Protein AF-0000000084918228 (afdb_homodimer)

Structure (mmCIF, N/CA/C/O backbone):
data_AF-0000000084918228-model_v1
#
loop_
_entity.id
_entity.type
_entity.pdbx_description
1 polymer 'Stress responsive alpha-beta barrel domain-containi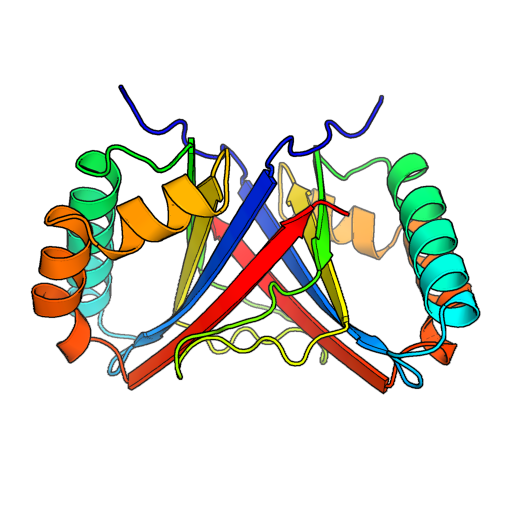ng protein'
#
loop_
_atom_site.group_PDB
_atom_site.id
_atom_site.type_symbol
_atom_site.label_atom_id
_atom_site.label_alt_id
_atom_site.label_comp_id
_atom_site.label_asym_id
_atom_site.label_entity_id
_atom_site.label_seq_id
_atom_site.pdbx_PDB_ins_code
_atom_site.Cartn_x
_atom_site.Cartn_y
_atom_site.Cartn_z
_atom_site.occupancy
_atom_site.B_iso_or_equiv
_atom_site.auth_seq_id
_atom_site.auth_comp_id
_atom_site.auth_asym_id
_atom_site.auth_atom_id
_atom_site.pdbx_PDB_model_num
ATOM 1 N N . MET A 1 1 ? -4.504 5.758 22.766 1 35.31 1 MET A N 1
ATOM 2 C CA . MET A 1 1 ? -3.938 4.445 22.469 1 35.31 1 MET A CA 1
ATOM 3 C C . MET A 1 1 ? -3.041 4.504 21.234 1 35.31 1 MET A C 1
ATOM 5 O O . MET A 1 1 ? -3.451 5.004 20.188 1 35.31 1 MET A O 1
ATOM 9 N N . SER A 1 2 ? -1.748 4.406 21.391 1 42.75 2 SER A N 1
ATOM 10 C CA . SER A 1 2 ? -0.686 4.754 20.453 1 42.75 2 SER A CA 1
ATOM 11 C C . SER A 1 2 ? -0.802 3.945 19.156 1 42.75 2 SER A C 1
ATOM 13 O O . SER A 1 2 ? -0.984 2.727 19.203 1 42.75 2 SER A O 1
ATOM 15 N N . VAL A 1 3 ? -1.359 4.52 18.141 1 50.78 3 VAL A N 1
ATOM 16 C CA . VAL A 1 3 ? -1.385 3.807 16.875 1 50.78 3 VAL A CA 1
ATOM 17 C C . VAL A 1 3 ? -0.091 3.014 16.703 1 50.78 3 VAL A C 1
ATOM 19 O O . VAL A 1 3 ? 0.994 3.508 17.016 1 50.78 3 VAL A O 1
ATOM 22 N N . ASN A 1 4 ? -0.219 1.628 16.797 1 57.62 4 ASN A N 1
ATOM 23 C CA . ASN A 1 4 ? 0.977 0.812 16.609 1 57.62 4 ASN A CA 1
ATOM 24 C C . ASN A 1 4 ? 1.64 1.08 15.266 1 57.62 4 ASN A C 1
ATOM 26 O O . ASN A 1 4 ? 0.962 1.139 14.234 1 57.62 4 ASN A O 1
ATOM 30 N N . ASN A 1 5 ? 2.777 1.614 15.336 1 62.12 5 ASN A N 1
ATOM 31 C CA . ASN A 1 5 ? 3.58 1.791 14.133 1 62.12 5 ASN A CA 1
ATOM 32 C C . ASN A 1 5 ? 3.871 0.456 13.453 1 62.12 5 ASN A C 1
ATOM 34 O O . ASN A 1 5 ? 4.215 -0.522 14.117 1 62.12 5 ASN A O 1
ATOM 38 N N . PHE A 1 6 ? 3.285 0.337 12.188 1 69 6 PHE A N 1
ATOM 39 C CA . PHE A 1 6 ? 3.746 -0.801 11.398 1 69 6 PHE A CA 1
ATOM 40 C C . PHE A 1 6 ? 5.262 -0.775 11.25 1 69 6 PHE A C 1
ATOM 42 O O . PHE A 1 6 ? 5.797 -0.012 10.438 1 69 6 PHE A O 1
ATOM 49 N N . GLU A 1 7 ? 5.898 -1.484 12.172 1 70.44 7 GLU A N 1
ATOM 50 C CA . GLU A 1 7 ? 7.355 -1.427 12.242 1 70.44 7 GLU A CA 1
ATOM 51 C C . GLU A 1 7 ? 7.996 -2.246 11.117 1 70.44 7 GLU A C 1
ATOM 53 O O . GLU A 1 7 ? 8.195 -3.455 11.266 1 70.44 7 GLU A O 1
ATOM 58 N N . SER A 1 8 ? 8.117 -1.604 10.016 1 83.38 8 SER A N 1
ATOM 59 C CA . SER A 1 8 ? 8.828 -2.229 8.906 1 83.38 8 SER A CA 1
ATOM 60 C C . SER A 1 8 ? 9.773 -1.243 8.227 1 83.38 8 SER A C 1
ATOM 62 O O . SER A 1 8 ? 9.477 -0.05 8.133 1 83.38 8 SER A O 1
ATOM 64 N N . ALA A 1 9 ? 10.898 -1.811 7.812 1 87.38 9 ALA A N 1
ATOM 65 C CA . ALA A 1 9 ? 11.891 -0.965 7.148 1 87.38 9 ALA A CA 1
ATOM 66 C C . ALA A 1 9 ? 11.523 -0.743 5.684 1 87.38 9 ALA A C 1
ATOM 68 O O . ALA A 1 9 ? 11.938 0.25 5.078 1 87.38 9 ALA A O 1
ATOM 69 N N . PHE A 1 10 ? 10.844 -1.667 5.133 1 93.38 10 PHE A N 1
ATOM 70 C CA . PHE A 1 10 ? 10.531 -1.643 3.707 1 93.38 10 PHE A CA 1
ATOM 71 C C . PHE A 1 10 ? 9.148 -2.219 3.441 1 93.38 10 PHE A C 1
ATOM 73 O O . PHE A 1 10 ? 8.812 -3.297 3.938 1 93.38 10 PHE A O 1
ATOM 80 N N . VAL A 1 11 ? 8.312 -1.468 2.715 1 94.62 11 VAL A N 1
ATOM 81 C CA . VAL A 1 11 ? 6.98 -1.921 2.344 1 94.62 11 VAL A CA 1
ATOM 82 C C . VAL A 1 11 ? 6.867 -2.008 0.823 1 94.62 11 VAL A C 1
ATOM 84 O O . VAL A 1 11 ? 7.258 -1.079 0.111 1 94.62 11 VAL A O 1
ATOM 87 N N . HIS A 1 12 ? 6.453 -3.184 0.384 1 95.69 12 HIS A N 1
ATOM 88 C CA . HIS A 1 12 ? 6.277 -3.531 -1.021 1 95.69 12 HIS A CA 1
ATOM 89 C C . HIS A 1 12 ? 4.805 -3.734 -1.359 1 95.69 12 HIS A C 1
ATOM 91 O O . HIS A 1 12 ? 4.203 -4.727 -0.949 1 95.69 12 HIS A O 1
ATOM 97 N N . ASN A 1 13 ? 4.184 -2.719 -2.078 1 96.88 13 ASN A N 1
ATOM 98 C CA . ASN A 1 13 ? 2.789 -2.791 -2.502 1 96.88 13 ASN A CA 1
ATOM 99 C C . ASN A 1 13 ? 2.672 -3.07 -3.998 1 96.88 13 ASN A C 1
ATOM 101 O O . ASN A 1 13 ? 3.256 -2.357 -4.816 1 96.88 13 ASN A O 1
ATOM 105 N N . VAL A 1 14 ? 1.894 -4.086 -4.344 1 97.38 14 VAL A N 1
ATOM 106 C CA . VAL A 1 14 ? 1.703 -4.473 -5.738 1 97.38 14 VAL A CA 1
ATOM 107 C C . VAL A 1 14 ? 0.215 -4.465 -6.078 1 97.38 14 VAL A C 1
ATOM 109 O O . VAL A 1 14 ? -0.61 -4.945 -5.301 1 97.38 14 VAL A O 1
ATOM 112 N N . TYR A 1 15 ? -0.172 -3.912 -7.176 1 97.38 15 TYR A N 1
ATOM 113 C CA . TYR A 1 15 ? -1.531 -3.922 -7.703 1 97.38 15 TYR A CA 1
ATOM 114 C C . TYR A 1 15 ? -1.59 -4.641 -9.047 1 97.38 15 TYR A C 1
ATOM 116 O O . TYR A 1 15 ? -0.793 -4.359 -9.945 1 97.38 15 TYR A O 1
ATOM 124 N N . PHE A 1 16 ? -2.533 -5.578 -9.148 1 97.81 16 PHE A N 1
ATOM 125 C CA . PHE A 1 16 ? -2.68 -6.402 -10.336 1 97.81 16 PHE A CA 1
ATOM 126 C C . PHE A 1 16 ? -3.992 -6.098 -11.047 1 97.81 16 PHE A C 1
ATOM 128 O O . PHE A 1 16 ? -5.051 -6.051 -10.414 1 97.81 16 PHE A O 1
ATOM 135 N N . TRP A 1 17 ? -3.914 -5.801 -12.289 1 97.88 17 TRP A N 1
ATOM 136 C CA . TRP A 1 17 ? -5.074 -5.816 -13.172 1 97.88 17 TRP A CA 1
ATOM 137 C C . TRP A 1 17 ? -5.113 -7.098 -13.992 1 97.88 17 TRP A C 1
ATOM 139 O O . TRP A 1 17 ? -4.266 -7.312 -14.867 1 97.88 17 TRP A O 1
ATOM 149 N N . LEU A 1 18 ? -6.062 -7.98 -13.68 1 97.88 18 LEU A N 1
ATOM 150 C CA . LEU A 1 18 ? -6.18 -9.234 -14.422 1 97.88 18 LEU A CA 1
ATOM 151 C C . LEU A 1 18 ? -6.785 -9 -15.797 1 97.88 18 LEU A C 1
ATOM 153 O O . LEU A 1 18 ? -7.598 -8.094 -15.977 1 97.88 18 LEU A O 1
ATOM 157 N N . LYS A 1 19 ? -6.453 -9.875 -16.734 1 97.75 19 LYS A N 1
ATOM 158 C CA . LYS A 1 19 ? -6.996 -9.82 -18.078 1 97.75 19 LYS A CA 1
ATOM 159 C C . LYS A 1 19 ? -8.5 -10.07 -18.078 1 97.75 19 LYS A C 1
ATOM 161 O O . LYS A 1 19 ? -9.242 -9.438 -18.828 1 97.75 19 LYS A O 1
ATOM 166 N N . ASN A 1 20 ? -8.914 -10.984 -17.266 1 97.56 20 ASN A N 1
ATOM 167 C CA . ASN A 1 20 ? -10.32 -11.344 -17.094 1 97.56 20 ASN A CA 1
ATOM 168 C C . ASN A 1 20 ? -10.758 -11.188 -15.641 1 97.56 20 ASN A C 1
ATOM 170 O O . ASN A 1 20 ? -11.008 -12.172 -14.945 1 97.56 20 ASN A O 1
ATOM 174 N N . PRO A 1 21 ? -11 -9.969 -15.211 1 95.12 21 PRO A N 1
ATOM 175 C CA . PRO A 1 21 ? -11.219 -9.703 -13.789 1 95.12 21 PRO A CA 1
ATOM 176 C C . PRO A 1 21 ? -12.539 -10.281 -13.273 1 95.12 21 PRO A C 1
ATOM 178 O O . PRO A 1 21 ? -12.742 -10.375 -12.062 1 95.12 21 PRO A O 1
ATOM 181 N N . ASP A 1 22 ? -13.43 -10.695 -14.188 1 95.25 22 ASP A N 1
ATOM 182 C CA . ASP A 1 22 ? -14.711 -11.25 -13.758 1 95.25 22 ASP A CA 1
ATOM 183 C C . ASP A 1 22 ? -14.703 -12.773 -13.828 1 95.25 22 ASP A C 1
ATOM 185 O O . ASP A 1 22 ? -15.68 -13.422 -13.445 1 95.25 22 ASP A O 1
ATOM 189 N N . SER A 1 23 ? -13.609 -13.352 -14.258 1 97.12 23 SER A N 1
ATOM 190 C CA . SER A 1 23 ? -13.484 -14.805 -14.312 1 97.12 23 SER A CA 1
ATOM 191 C C . SER A 1 23 ? -13.125 -15.383 -12.953 1 97.12 23 SER A C 1
ATOM 193 O O . SER A 1 23 ? -12 -15.211 -12.477 1 97.12 23 SER A O 1
ATOM 195 N N . GLU A 1 24 ? -14.086 -16.094 -12.375 1 96.5 24 GLU A N 1
ATOM 196 C CA . GLU A 1 24 ? -13.836 -16.703 -11.07 1 96.5 24 GLU A CA 1
ATOM 197 C C . GLU A 1 24 ? -12.695 -17.719 -11.141 1 96.5 24 GLU A C 1
ATOM 199 O O . GLU A 1 24 ? -11.914 -17.844 -10.195 1 96.5 24 GLU A O 1
ATOM 204 N N . ASP A 1 25 ? -12.617 -18.406 -12.227 1 97.44 25 ASP A N 1
ATOM 205 C CA . ASP A 1 25 ? -11.547 -19.391 -12.406 1 97.44 25 ASP A CA 1
ATOM 206 C C . ASP A 1 25 ? -10.18 -18.703 -12.43 1 97.44 25 ASP A C 1
ATOM 208 O O . ASP A 1 25 ? -9.242 -19.172 -11.773 1 97.44 25 ASP A O 1
ATOM 212 N N . ASP A 1 26 ? -10.102 -17.656 -13.203 1 97.25 26 ASP A N 1
ATOM 213 C CA . ASP A 1 26 ? -8.828 -16.938 -13.281 1 97.25 26 ASP A CA 1
ATOM 214 C C . ASP A 1 26 ? -8.461 -16.328 -11.938 1 97.25 26 ASP A C 1
ATOM 216 O O . ASP A 1 26 ? -7.293 -16.359 -11.539 1 97.25 26 ASP A O 1
ATOM 220 N N . LYS A 1 27 ? -9.461 -15.773 -11.25 1 97.25 27 LYS A N 1
ATOM 221 C CA . LYS A 1 27 ? -9.219 -15.203 -9.922 1 97.25 27 LYS A CA 1
ATOM 222 C C . LYS A 1 27 ? -8.727 -16.266 -8.945 1 97.25 27 LYS A C 1
ATOM 224 O O . LYS A 1 27 ? -7.773 -16.031 -8.203 1 97.25 27 LYS A O 1
ATOM 229 N N . LYS A 1 28 ? -9.352 -17.391 -8.945 1 96.94 28 LYS A N 1
ATOM 230 C CA . LYS A 1 28 ? -8.953 -18.484 -8.07 1 96.94 28 LYS A CA 1
ATOM 231 C C . LYS A 1 28 ? -7.539 -18.969 -8.398 1 96.94 28 LYS A C 1
ATOM 233 O O . LYS A 1 28 ? -6.742 -19.219 -7.488 1 96.94 28 LYS A O 1
ATOM 238 N N . ALA A 1 29 ? -7.273 -19.141 -9.672 1 96.75 29 ALA A N 1
ATOM 239 C CA . ALA A 1 29 ? -5.938 -19.562 -10.086 1 96.75 29 ALA A CA 1
ATOM 240 C C . ALA A 1 29 ? -4.879 -18.578 -9.602 1 96.75 29 ALA A C 1
ATOM 242 O O . ALA A 1 29 ? -3.826 -18.984 -9.102 1 96.75 29 ALA A O 1
ATOM 243 N N . PHE A 1 30 ? -5.16 -17.328 -9.758 1 97.12 30 PHE A N 1
ATOM 244 C CA . PHE A 1 30 ? -4.238 -16.281 -9.352 1 97.12 30 PHE A CA 1
ATOM 245 C C . PHE A 1 30 ? -3.975 -16.328 -7.852 1 97.12 30 PHE A C 1
ATOM 247 O O . PHE A 1 30 ? -2.822 -16.391 -7.422 1 97.12 30 PHE A O 1
ATOM 254 N N . VAL A 1 31 ? -5.039 -16.344 -7.035 1 96.81 31 VAL A N 1
ATOM 255 C CA . VAL A 1 31 ? -4.914 -16.312 -5.582 1 96.81 31 VAL A CA 1
ATOM 256 C C . VAL A 1 31 ? -4.207 -17.578 -5.094 1 96.81 31 VAL A C 1
ATOM 258 O O . VAL A 1 31 ? -3.383 -17.516 -4.18 1 96.81 31 VAL A O 1
ATOM 261 N N . THR A 1 32 ? -4.512 -18.719 -5.699 1 96.62 32 THR A N 1
ATOM 262 C CA . THR A 1 32 ? -3.863 -19.984 -5.332 1 96.62 32 THR A CA 1
ATOM 263 C C . THR A 1 32 ? -2.357 -19.906 -5.566 1 96.62 32 THR A C 1
ATOM 265 O O . THR A 1 32 ? -1.568 -20.266 -4.695 1 96.62 32 THR A O 1
ATOM 268 N N . SER A 1 33 ? -2.027 -19.438 -6.742 1 96.12 33 SER A N 1
ATOM 269 C CA . SER A 1 33 ? -0.613 -19.297 -7.07 1 96.12 33 SER A CA 1
ATOM 270 C C . SER A 1 33 ? 0.073 -18.297 -6.133 1 96.12 33 SER A C 1
ATOM 272 O O . SER A 1 33 ? 1.185 -18.547 -5.664 1 96.12 33 SER A O 1
ATOM 274 N N . LEU A 1 34 ? -0.547 -17.219 -5.859 1 95.56 34 LEU A N 1
ATOM 275 C CA . LEU A 1 34 ? -0.011 -16.172 -4.984 1 95.56 34 LEU A CA 1
ATOM 276 C C . LEU A 1 34 ? 0.212 -16.719 -3.576 1 95.56 34 LEU A C 1
ATOM 278 O O . LEU A 1 34 ? 1.271 -16.5 -2.984 1 95.56 34 LEU A O 1
ATOM 282 N N . ARG A 1 35 ? -0.74 -17.422 -3.041 1 94.88 35 ARG A N 1
ATOM 283 C CA . ARG A 1 35 ? -0.618 -18 -1.702 1 94.88 35 ARG A CA 1
ATOM 284 C C . ARG A 1 35 ? 0.494 -19.031 -1.649 1 94.88 35 ARG A C 1
ATOM 286 O O . ARG A 1 35 ? 1.231 -19.125 -0.665 1 94.88 35 ARG A O 1
ATOM 293 N N . LYS A 1 36 ? 0.566 -19.875 -2.676 1 94.38 36 LYS A N 1
ATOM 294 C CA . LYS A 1 36 ? 1.661 -20.828 -2.764 1 94.38 36 LYS A CA 1
ATOM 295 C C . LYS A 1 36 ? 3.016 -20.125 -2.682 1 94.38 36 LYS A C 1
ATOM 297 O O . LYS A 1 36 ? 3.9 -20.562 -1.942 1 94.38 36 LYS A O 1
ATOM 302 N N . PHE A 1 37 ? 3.145 -19.062 -3.379 1 94.25 37 PHE A N 1
ATOM 303 C CA . PHE A 1 37 ? 4.355 -18.25 -3.387 1 94.25 37 PHE A CA 1
ATOM 304 C C . PHE A 1 37 ? 4.648 -17.703 -1.997 1 94.25 37 PHE A C 1
ATOM 306 O O . PHE A 1 37 ? 5.746 -17.891 -1.469 1 94.25 37 PHE A O 1
ATOM 313 N N . LEU A 1 38 ? 3.65 -17.078 -1.364 1 93.19 38 LEU A N 1
ATOM 314 C CA . LEU A 1 38 ? 3.84 -16.422 -0.079 1 93.19 38 LEU A CA 1
ATOM 315 C C . LEU A 1 38 ? 4.172 -17.438 1.012 1 93.19 38 LEU A C 1
ATOM 317 O O . LEU A 1 38 ? 4.98 -17.156 1.898 1 93.19 38 LEU A O 1
ATOM 321 N N . ASN A 1 39 ? 3.611 -18.578 0.931 1 92.56 39 ASN A N 1
ATOM 322 C CA . ASN A 1 39 ? 3.891 -19.625 1.894 1 92.56 39 ASN A CA 1
ATOM 323 C C . ASN A 1 39 ? 5.316 -20.156 1.748 1 92.56 39 ASN A C 1
ATOM 325 O O . ASN A 1 39 ? 5.898 -20.656 2.713 1 92.56 39 ASN A O 1
ATOM 329 N N . ALA A 1 40 ? 5.875 -20 0.614 1 92.62 40 ALA A N 1
ATOM 330 C CA . ALA A 1 40 ? 7.207 -20.531 0.332 1 92.62 40 ALA A CA 1
ATOM 331 C C . ALA A 1 40 ? 8.281 -19.469 0.533 1 92.62 40 ALA A C 1
ATOM 333 O O . ALA A 1 40 ? 9.477 -19.781 0.547 1 92.62 40 ALA A O 1
ATOM 334 N N . SER A 1 41 ? 7.871 -18.188 0.612 1 92.25 41 SER A N 1
ATOM 335 C CA . SER A 1 41 ? 8.836 -17.094 0.708 1 92.25 41 SER A CA 1
ATOM 336 C C . SER A 1 41 ? 9.609 -17.156 2.023 1 92.25 41 SER A C 1
ATOM 338 O O . SER A 1 41 ? 9.023 -17.406 3.078 1 92.25 41 SER A O 1
ATOM 340 N N . LYS A 1 42 ? 10.945 -16.828 2 1 92.62 42 LYS A N 1
ATOM 341 C CA . LYS A 1 42 ? 11.812 -16.891 3.17 1 92.62 42 LYS A CA 1
ATOM 342 C C . LYS A 1 42 ? 12.055 -15.508 3.756 1 92.62 42 LYS A C 1
ATOM 344 O O . LYS A 1 42 ? 12.477 -15.383 4.906 1 92.62 42 LYS A O 1
ATOM 349 N N . TYR A 1 43 ? 11.719 -14.516 3.02 1 91.88 43 TYR A N 1
ATOM 350 C CA . TYR A 1 43 ? 12.242 -13.195 3.383 1 91.88 43 TYR A CA 1
ATOM 351 C C . TYR A 1 43 ? 11.109 -12.258 3.779 1 91.88 43 TYR A C 1
ATOM 353 O O . TYR A 1 43 ? 11.336 -11.25 4.457 1 91.88 43 TYR A O 1
ATOM 361 N N . ALA A 1 44 ? 9.898 -12.523 3.32 1 89.44 44 ALA A N 1
ATOM 362 C CA . ALA A 1 44 ? 8.766 -11.664 3.639 1 89.44 44 ALA A CA 1
ATOM 363 C C . ALA A 1 44 ? 8.438 -11.719 5.129 1 89.44 44 ALA A C 1
ATOM 365 O O . ALA A 1 44 ? 8.383 -12.797 5.723 1 89.44 44 ALA A O 1
ATOM 366 N N . SER A 1 45 ? 8.289 -10.5 5.734 1 88.12 45 SER A N 1
ATOM 367 C CA . SER A 1 45 ? 7.93 -10.422 7.145 1 88.12 45 SER A CA 1
ATOM 368 C C . SER A 1 45 ? 6.422 -10.531 7.336 1 88.12 45 SER A C 1
ATOM 370 O O . SER A 1 45 ? 5.957 -11.156 8.289 1 88.12 45 SER A O 1
ATOM 372 N N . THR A 1 46 ? 5.703 -9.859 6.547 1 87.56 46 THR A N 1
ATOM 373 C CA . THR A 1 46 ? 4.242 -9.898 6.562 1 87.56 46 THR A CA 1
ATOM 374 C C . THR A 1 46 ? 3.686 -9.852 5.141 1 87.56 46 THR A C 1
ATOM 376 O O . THR A 1 46 ? 4.398 -9.484 4.203 1 87.56 46 THR A O 1
ATOM 379 N N . ASN A 1 47 ? 2.445 -10.336 5.098 1 91.69 47 ASN A N 1
ATOM 380 C CA . ASN A 1 47 ? 1.761 -10.219 3.816 1 91.69 47 ASN A CA 1
ATOM 381 C C . ASN A 1 47 ? 0.27 -9.945 3.996 1 91.69 47 ASN A C 1
ATOM 383 O O . ASN A 1 47 ? -0.292 -10.227 5.059 1 91.69 47 ASN A O 1
ATOM 387 N N . PHE A 1 48 ? -0.317 -9.359 2.969 1 92.88 48 PHE A N 1
ATOM 388 C CA . PHE A 1 48 ? -1.74 -9.07 2.859 1 92.88 48 PHE A CA 1
ATOM 389 C C . PHE A 1 48 ? -2.197 -9.125 1.407 1 92.88 48 PHE A C 1
ATOM 391 O O . PHE A 1 48 ? -1.555 -8.555 0.525 1 92.88 48 PHE A O 1
ATOM 398 N N . ILE A 1 49 ? -3.229 -9.93 1.182 1 95.62 49 ILE A N 1
ATOM 399 C CA . ILE A 1 49 ? -3.871 -9.953 -0.128 1 95.62 49 ILE A CA 1
ATOM 400 C C . ILE A 1 49 ? -5.246 -9.297 -0.04 1 95.62 49 ILE A C 1
ATOM 402 O O . ILE A 1 49 ? -6.039 -9.617 0.848 1 95.62 49 ILE A O 1
ATOM 406 N N . GLY A 1 50 ? -5.469 -8.383 -0.977 1 96.38 50 GLY A N 1
ATOM 407 C CA . GLY A 1 50 ? -6.727 -7.66 -0.89 1 96.38 50 GLY A CA 1
ATOM 408 C C . GLY A 1 50 ? -7.387 -7.449 -2.24 1 96.38 50 GLY A C 1
ATOM 409 O O . GLY A 1 50 ? -6.766 -7.676 -3.281 1 96.38 50 GLY A O 1
ATOM 410 N N . THR A 1 51 ? -8.719 -7.094 -2.195 1 95.88 51 THR A N 1
ATOM 411 C CA . THR A 1 51 ? -9.516 -6.645 -3.33 1 95.88 51 THR A CA 1
ATOM 412 C C . THR A 1 51 ? -10.102 -5.262 -3.064 1 95.88 51 THR A C 1
ATOM 414 O O . THR A 1 51 ? -10.258 -4.859 -1.91 1 95.88 51 THR A O 1
ATOM 417 N N . PRO A 1 52 ? -10.273 -4.496 -4.207 1 94.5 52 PRO A N 1
ATOM 418 C CA . PRO A 1 52 ? -10.852 -3.17 -3.98 1 94.5 52 PRO A CA 1
ATOM 419 C C . PRO A 1 52 ? -12.266 -3.232 -3.414 1 94.5 52 PRO A C 1
ATOM 421 O O . PRO A 1 52 ? -13.047 -4.117 -3.781 1 94.5 52 PRO A O 1
ATOM 424 N N . PRO A 1 53 ? -12.469 -2.316 -2.504 1 85 53 PRO A N 1
ATOM 425 C CA . PRO A 1 53 ? -13.852 -2.254 -2.037 1 85 53 PRO A CA 1
ATOM 426 C C . PRO A 1 53 ? -14.805 -1.701 -3.092 1 85 53 PRO A C 1
ATOM 428 O O . PRO A 1 53 ? -14.367 -1.235 -4.145 1 85 53 PRO A O 1
ATOM 431 N N . ALA A 1 54 ? -16.078 -1.805 -3.098 1 71.62 54 ALA A N 1
ATOM 432 C CA . ALA A 1 54 ? -17.078 -1.353 -4.059 1 71.62 54 ALA A CA 1
ATOM 433 C C . ALA A 1 54 ? -17.031 0.162 -4.234 1 71.62 54 ALA A C 1
ATOM 435 O O . ALA A 1 54 ? -17.109 0.666 -5.355 1 71.62 54 ALA A O 1
ATOM 436 N N . ALA A 1 55 ? -17.547 1.151 -3.518 1 59.22 55 ALA A N 1
ATOM 437 C CA . ALA A 1 55 ? -17.922 2.545 -3.73 1 59.22 55 ALA A CA 1
ATOM 438 C C . ALA A 1 55 ? -16.766 3.486 -3.428 1 59.22 55 ALA A C 1
ATOM 440 O O . ALA A 1 55 ? -16.094 3.354 -2.396 1 59.22 55 ALA A O 1
ATOM 441 N N . THR A 1 56 ? -16.141 4.141 -4.465 1 61.84 56 THR A N 1
ATOM 442 C CA . THR A 1 56 ? -15.016 4.836 -3.863 1 61.84 56 THR A CA 1
ATOM 443 C C . THR A 1 56 ? -15.031 6.316 -4.234 1 61.84 56 THR A C 1
ATOM 445 O O . THR A 1 56 ? -15.797 6.734 -5.105 1 61.84 56 THR A O 1
ATOM 448 N N . ARG A 1 57 ? -14.461 7.371 -3.488 1 75.31 57 ARG A N 1
ATOM 449 C CA . ARG A 1 57 ? -14.047 8.75 -3.717 1 75.31 57 ARG A CA 1
ATOM 450 C C . ARG A 1 57 ? -13.18 8.867 -4.969 1 75.31 57 ARG A C 1
ATOM 452 O O . ARG A 1 57 ? -12.586 7.879 -5.406 1 75.31 57 ARG A O 1
ATOM 459 N N . ASP A 1 58 ? -13.18 10.094 -5.59 1 79.19 58 ASP A N 1
ATOM 460 C CA . ASP A 1 58 ? -12.469 10.359 -6.836 1 79.19 58 ASP A CA 1
ATOM 461 C C . ASP A 1 58 ? -10.992 9.992 -6.711 1 79.19 58 ASP A C 1
ATOM 463 O O . ASP A 1 58 ? -10.375 9.523 -7.676 1 79.19 58 ASP A O 1
ATOM 467 N N . VAL A 1 59 ? -10.344 10.148 -5.562 1 83.94 59 VAL A N 1
ATOM 468 C CA . VAL A 1 59 ? -8.906 9.945 -5.406 1 83.94 59 VAL A CA 1
ATOM 469 C C . VAL A 1 59 ? -8.617 8.461 -5.195 1 83.94 59 VAL A C 1
ATOM 471 O O . VAL A 1 59 ? -7.457 8.047 -5.168 1 83.94 59 VAL A O 1
ATOM 474 N N . VAL A 1 60 ? -9.656 7.672 -5.133 1 89.94 60 VAL A N 1
ATOM 475 C CA . VAL A 1 60 ? -9.492 6.238 -4.902 1 89.94 60 VAL A CA 1
ATOM 476 C C . VAL A 1 60 ? -9.477 5.496 -6.234 1 89.94 60 VAL A C 1
ATOM 478 O O . VAL A 1 60 ? -10.43 5.578 -7.012 1 89.94 60 VAL A O 1
ATOM 481 N N . ASP A 1 61 ? -8.398 4.887 -6.551 1 93.62 61 ASP A N 1
ATOM 482 C CA . ASP A 1 61 ? -8.328 3.99 -7.699 1 93.62 61 ASP A CA 1
ATOM 483 C C . ASP A 1 61 ? -8.664 2.557 -7.301 1 93.62 61 ASP A C 1
ATOM 485 O O . ASP A 1 61 ? -7.816 1.841 -6.762 1 93.62 61 ASP A O 1
ATOM 489 N N . GLY A 1 62 ? -9.844 2.127 -7.613 1 93.62 62 GLY A N 1
ATOM 490 C CA . GLY A 1 62 ? -10.305 0.779 -7.32 1 93.62 62 GLY A CA 1
ATOM 491 C C . GLY A 1 62 ? -10.398 -0.1 -8.555 1 93.62 62 GLY A C 1
ATOM 492 O O . GLY A 1 62 ? -11.188 -1.049 -8.586 1 93.62 62 GLY A O 1
ATOM 493 N N . SER A 1 63 ? -9.648 0.317 -9.562 1 93.81 63 SER A N 1
ATOM 494 C CA . SER A 1 63 ? -9.812 -0.371 -10.836 1 93.81 63 SER A CA 1
ATOM 495 C C . SER A 1 63 ? -8.977 -1.643 -10.898 1 93.81 63 SER A C 1
ATOM 497 O O . SER A 1 63 ? -9.07 -2.412 -11.859 1 93.81 63 SER A O 1
ATOM 499 N N . PHE A 1 64 ? -8.141 -1.891 -9.859 1 96.31 64 PHE A N 1
ATOM 500 C CA . PHE A 1 64 ? -7.32 -3.096 -9.82 1 96.31 64 PHE A CA 1
ATOM 501 C C . PHE A 1 64 ? -8.164 -4.312 -9.445 1 96.31 64 PHE A C 1
ATOM 503 O O . PHE A 1 64 ? -9.297 -4.172 -9 1 96.31 64 PHE A O 1
ATOM 510 N N . THR A 1 65 ? -7.66 -5.531 -9.695 1 97.31 65 THR A N 1
ATOM 511 C CA . THR A 1 65 ? -8.352 -6.766 -9.344 1 97.31 65 THR A CA 1
ATOM 512 C C . THR A 1 65 ? -7.891 -7.27 -7.977 1 97.31 65 THR A C 1
ATOM 514 O O . THR A 1 65 ? -8.719 -7.621 -7.129 1 97.31 65 THR A O 1
ATOM 517 N N . PHE A 1 66 ? -6.516 -7.355 -7.727 1 97.5 66 PHE A N 1
ATOM 518 C CA . PHE A 1 66 ? -5.945 -7.762 -6.449 1 97.5 66 PHE A CA 1
ATOM 519 C C . PHE A 1 66 ? -4.82 -6.82 -6.035 1 97.5 66 PHE A C 1
ATOM 521 O O . PHE A 1 66 ? -4.145 -6.242 -6.887 1 97.5 66 PHE A O 1
ATOM 528 N N . SER A 1 67 ? -4.719 -6.648 -4.785 1 97.38 67 SER A N 1
ATOM 529 C CA . SER A 1 67 ? -3.541 -6.004 -4.215 1 97.38 67 SER A CA 1
ATOM 530 C C . SER A 1 67 ? -2.748 -6.969 -3.344 1 97.38 67 SER A C 1
ATOM 532 O O . SER A 1 67 ? -3.318 -7.883 -2.742 1 97.38 67 SER A O 1
ATOM 534 N N . LEU A 1 68 ? -1.481 -6.832 -3.301 1 96.75 68 LEU A N 1
ATOM 535 C CA . LEU A 1 68 ? -0.562 -7.543 -2.422 1 96.75 68 LEU A CA 1
ATOM 536 C C . LEU A 1 68 ? 0.299 -6.566 -1.628 1 96.75 68 LEU A C 1
ATOM 538 O O . LEU A 1 68 ? 0.904 -5.66 -2.203 1 96.75 68 LEU A O 1
ATOM 542 N N . LEU A 1 69 ? 0.272 -6.637 -0.349 1 96.12 69 LEU A N 1
ATOM 543 C CA . LEU A 1 69 ? 1.166 -5.914 0.549 1 96.12 69 LEU A CA 1
ATOM 544 C C . LEU A 1 69 ? 2.139 -6.867 1.231 1 96.12 69 LEU A C 1
ATOM 546 O O . LEU A 1 69 ? 1.722 -7.844 1.859 1 96.12 69 LEU A O 1
ATOM 550 N N . VAL A 1 70 ? 3.453 -6.621 1.064 1 94.75 70 VAL A N 1
ATOM 551 C CA . VAL A 1 70 ? 4.5 -7.371 1.75 1 94.75 70 VAL A CA 1
ATOM 552 C C . VAL A 1 70 ? 5.465 -6.406 2.436 1 94.75 70 VAL A C 1
ATOM 554 O O . VAL A 1 70 ? 5.801 -5.359 1.881 1 94.75 70 VAL A O 1
ATOM 557 N N . SER A 1 71 ? 5.871 -6.781 3.605 1 93.81 71 SER A N 1
ATOM 558 C CA . SER A 1 71 ? 6.859 -5.965 4.305 1 93.81 71 SER A CA 1
ATOM 559 C C . SER A 1 71 ? 8.141 -6.75 4.562 1 93.81 71 SER A C 1
ATOM 561 O O . SER A 1 71 ? 8.141 -7.984 4.535 1 93.81 71 SER A O 1
ATOM 563 N N . PHE A 1 72 ? 9.203 -5.961 4.75 1 93 72 PHE A N 1
ATOM 564 C CA . PHE A 1 72 ? 10.531 -6.531 4.941 1 93 72 PHE A CA 1
ATOM 565 C C . PHE A 1 72 ? 11.289 -5.781 6.031 1 93 72 PHE A C 1
ATOM 567 O O . PHE A 1 72 ? 11.047 -4.594 6.262 1 93 72 PHE A O 1
ATOM 574 N N . THR A 1 73 ? 12.211 -6.527 6.594 1 91.75 73 THR A N 1
ATOM 575 C CA . THR A 1 73 ? 13.039 -5.926 7.637 1 91.75 73 THR A CA 1
ATOM 576 C C . THR A 1 73 ? 14.164 -5.098 7.027 1 91.75 73 THR A C 1
ATOM 578 O O . THR A 1 73 ? 14.844 -4.355 7.734 1 91.75 73 THR A O 1
ATOM 581 N N . SER A 1 74 ? 14.398 -5.234 5.75 1 90.56 74 SER A N 1
ATOM 582 C CA . SER A 1 74 ? 15.414 -4.449 5.062 1 90.56 74 SER A CA 1
ATOM 583 C C . SER A 1 74 ? 15.195 -4.461 3.553 1 90.56 74 SER A C 1
ATOM 585 O O . SER A 1 74 ? 14.484 -5.324 3.029 1 90.56 74 SER A O 1
ATOM 587 N N . ALA A 1 75 ? 15.82 -3.426 2.879 1 90.5 75 ALA A N 1
ATOM 588 C CA . ALA A 1 75 ? 15.797 -3.4 1.418 1 90.5 75 ALA A CA 1
ATOM 589 C C . ALA A 1 75 ? 16.5 -4.625 0.838 1 90.5 75 ALA A C 1
ATOM 591 O O . ALA A 1 75 ? 16.109 -5.137 -0.21 1 90.5 75 ALA A O 1
ATOM 592 N N . GLU A 1 76 ? 17.531 -5.051 1.53 1 92.56 76 GLU A N 1
ATOM 593 C CA . GLU A 1 76 ? 18.266 -6.238 1.099 1 92.56 76 GLU A CA 1
ATOM 594 C C . GLU A 1 76 ? 17.359 -7.465 1.072 1 92.56 76 GLU A C 1
ATOM 596 O O . GLU A 1 76 ? 17.375 -8.242 0.113 1 92.56 76 GLU A O 1
ATOM 601 N N . ASN A 1 77 ? 16.547 -7.637 2.115 1 93.88 77 ASN A N 1
ATOM 602 C CA . ASN A 1 77 ? 15.625 -8.766 2.172 1 93.88 77 ASN A CA 1
ATOM 603 C C . ASN A 1 77 ? 14.555 -8.68 1.084 1 93.88 77 ASN A C 1
ATOM 605 O O . ASN A 1 77 ? 14.125 -9.703 0.546 1 93.88 77 ASN A O 1
ATOM 609 N N . GLN A 1 78 ? 14.117 -7.477 0.751 1 92.81 78 GLN A N 1
ATOM 610 C CA . GLN A 1 78 ? 13.188 -7.305 -0.363 1 92.81 78 GLN A CA 1
ATOM 611 C C . GLN A 1 78 ? 13.82 -7.762 -1.677 1 92.81 78 GLN A C 1
ATOM 613 O O . GLN A 1 78 ? 13.164 -8.422 -2.488 1 92.81 78 GLN A O 1
ATOM 618 N N . GLN A 1 79 ? 15.109 -7.395 -1.851 1 93.12 79 GLN A N 1
ATOM 619 C CA . GLN A 1 79 ? 15.789 -7.824 -3.068 1 93.12 79 GLN A CA 1
ATOM 620 C C . GLN A 1 79 ? 15.93 -9.344 -3.117 1 93.12 79 GLN A C 1
ATOM 622 O O . GLN A 1 79 ? 15.758 -9.953 -4.172 1 93.12 79 GLN A O 1
ATOM 627 N N . LYS A 1 80 ? 16.266 -9.961 -2.01 1 95.31 80 LYS A N 1
ATOM 628 C CA . LYS A 1 80 ? 16.344 -11.422 -1.946 1 95.31 80 LYS A CA 1
ATOM 629 C C . LYS A 1 80 ? 15.008 -12.055 -2.291 1 95.31 80 LYS A C 1
ATOM 631 O O . LYS A 1 80 ? 14.953 -13.078 -2.973 1 95.31 80 LYS A O 1
ATOM 636 N N . TYR A 1 81 ? 13.953 -11.469 -1.8 1 94.44 81 TYR A N 1
ATOM 637 C CA . TYR A 1 81 ? 12.586 -11.891 -2.105 1 94.44 81 TYR A CA 1
ATOM 638 C C . TYR A 1 81 ? 12.32 -11.82 -3.604 1 94.44 81 TYR A C 1
ATOM 640 O O . TYR A 1 81 ? 11.766 -12.758 -4.184 1 94.44 81 TYR A O 1
ATOM 648 N N . GLN A 1 82 ? 12.758 -10.805 -4.25 1 93.31 82 GLN A N 1
ATOM 649 C CA . GLN A 1 82 ? 12.562 -10.625 -5.684 1 93.31 82 GLN A CA 1
ATOM 650 C C . GLN A 1 82 ? 13.289 -11.703 -6.484 1 93.31 82 GLN A C 1
ATOM 652 O O . GLN A 1 82 ? 12.82 -12.117 -7.547 1 93.31 82 GLN A O 1
ATOM 657 N N . ASP A 1 83 ? 14.414 -12.172 -5.875 1 95.06 83 ASP A N 1
ATOM 658 C CA . ASP A 1 83 ? 15.297 -13.078 -6.613 1 95.06 83 ASP A CA 1
ATOM 659 C C . ASP A 1 83 ? 15.023 -14.539 -6.238 1 95.06 83 ASP A C 1
ATOM 661 O O . ASP A 1 83 ? 15.562 -15.453 -6.855 1 95.06 83 ASP A O 1
ATOM 665 N N . GLU A 1 84 ? 14.242 -14.766 -5.262 1 96 84 GLU A N 1
ATOM 666 C CA . GLU A 1 84 ? 14.078 -16.141 -4.785 1 96 84 GLU A CA 1
ATOM 667 C C . GLU A 1 84 ? 13.234 -16.953 -5.754 1 96 84 GLU A C 1
ATOM 669 O O . GLU A 1 84 ? 12.391 -16.422 -6.461 1 96 84 GLU A O 1
ATOM 674 N N . GLU A 1 85 ? 13.43 -18.266 -5.742 1 95.38 85 GLU A N 1
ATOM 675 C CA . GLU A 1 85 ? 12.805 -19.188 -6.68 1 95.38 85 GLU A CA 1
ATOM 676 C C . GLU A 1 85 ? 11.289 -19.125 -6.594 1 95.38 85 GLU A C 1
ATOM 678 O O . GLU A 1 85 ? 10.602 -19.156 -7.617 1 95.38 85 GLU A O 1
ATOM 683 N N . ALA A 1 86 ? 10.758 -19.047 -5.434 1 94.38 86 ALA A N 1
ATOM 684 C CA . ALA A 1 86 ? 9.312 -19.031 -5.242 1 94.38 86 ALA A CA 1
ATOM 685 C C . ALA A 1 86 ? 8.688 -17.844 -5.98 1 94.38 86 ALA A C 1
ATOM 687 O O . ALA A 1 86 ? 7.645 -18 -6.625 1 94.38 86 ALA A O 1
ATOM 688 N N . HIS A 1 87 ? 9.281 -16.641 -5.867 1 95.94 87 HIS A N 1
ATOM 689 C CA . HIS A 1 87 ? 8.773 -15.445 -6.539 1 95.94 87 HIS A CA 1
ATOM 690 C C . HIS A 1 87 ? 8.82 -15.602 -8.055 1 95.94 87 HIS A C 1
ATOM 692 O O . HIS A 1 87 ? 7.844 -15.297 -8.742 1 95.94 87 HIS A O 1
ATOM 698 N N . LEU A 1 88 ? 9.953 -16.156 -8.562 1 95.75 88 LEU A N 1
ATOM 699 C CA . LEU A 1 88 ? 10.117 -16.344 -10 1 95.75 88 LEU A CA 1
ATOM 700 C C . LEU A 1 88 ? 9.117 -17.359 -10.539 1 95.75 88 LEU A C 1
ATOM 702 O O . LEU A 1 88 ? 8.578 -17.188 -11.633 1 95.75 88 LEU A O 1
ATOM 706 N N . THR A 1 89 ? 8.914 -18.359 -9.797 1 94.75 89 THR A N 1
ATOM 707 C CA . THR A 1 89 ? 7.918 -19.359 -10.172 1 94.75 89 THR A CA 1
ATOM 708 C C . THR A 1 89 ? 6.527 -18.734 -10.234 1 94.75 89 THR A C 1
ATOM 710 O O . THR A 1 89 ? 5.766 -19 -11.172 1 94.75 89 THR A O 1
ATOM 713 N N . PHE A 1 90 ? 6.168 -17.922 -9.32 1 96.31 90 PHE A N 1
ATOM 714 C CA . PHE A 1 90 ? 4.887 -17.219 -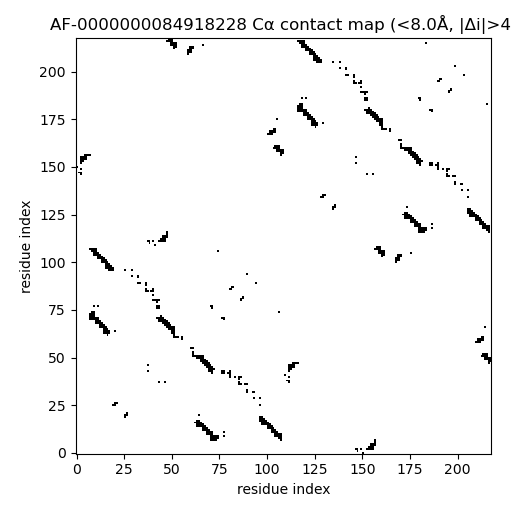9.312 1 96.31 90 PHE A CA 1
ATOM 715 C C . PHE A 1 90 ? 4.715 -16.391 -10.57 1 96.31 90 PHE A C 1
ATOM 717 O O . PHE A 1 90 ? 3.662 -16.438 -11.219 1 96.31 90 PHE A O 1
ATOM 724 N N . ILE A 1 91 ? 5.746 -15.594 -10.914 1 95.5 91 ILE A N 1
ATOM 725 C CA . ILE A 1 91 ? 5.68 -14.75 -12.102 1 95.5 91 ILE A CA 1
ATOM 726 C C . ILE A 1 91 ? 5.453 -15.617 -13.336 1 95.5 91 ILE A C 1
ATOM 728 O O . ILE A 1 91 ? 4.578 -15.328 -14.156 1 95.5 91 ILE A O 1
ATOM 732 N N . GLU A 1 92 ? 6.168 -16.688 -13.438 1 94.06 92 GLU A N 1
ATOM 733 C CA . GLU A 1 92 ? 6.07 -17.594 -14.578 1 94.06 92 GLU A CA 1
ATOM 734 C C . GLU A 1 92 ? 4.672 -18.188 -14.695 1 94.06 92 GLU A C 1
ATOM 736 O O . GLU A 1 92 ? 4.105 -18.25 -15.789 1 94.06 92 GLU A O 1
ATOM 741 N N . GLU A 1 93 ? 4.102 -18.531 -13.609 1 93.69 93 GLU A N 1
ATOM 742 C CA . GLU A 1 93 ? 2.812 -19.219 -13.586 1 93.69 93 GLU A CA 1
ATOM 743 C C . GLU A 1 93 ? 1.665 -18.234 -13.812 1 93.69 93 GLU A C 1
ATOM 745 O O . GLU A 1 93 ? 0.643 -18.578 -14.398 1 93.69 93 GLU A O 1
ATOM 750 N N . SER A 1 94 ? 1.854 -17.031 -13.344 1 96 94 SER A N 1
ATOM 751 C CA . SER A 1 94 ? 0.66 -16.203 -13.172 1 96 94 SER A CA 1
ATOM 752 C C . SER A 1 94 ? 0.687 -14.992 -14.094 1 96 94 SER A C 1
ATOM 754 O O . SER A 1 94 ? -0.337 -14.336 -14.289 1 96 94 SER A O 1
ATOM 756 N N . ALA A 1 95 ? 1.823 -14.703 -14.734 1 95.31 95 ALA A N 1
ATOM 757 C CA . ALA A 1 95 ? 1.948 -13.492 -15.539 1 95.31 95 ALA A CA 1
ATOM 758 C C . ALA A 1 95 ? 0.953 -13.492 -16.688 1 95.31 95 ALA A C 1
ATOM 760 O O . ALA A 1 95 ? 0.53 -12.438 -17.156 1 95.31 95 ALA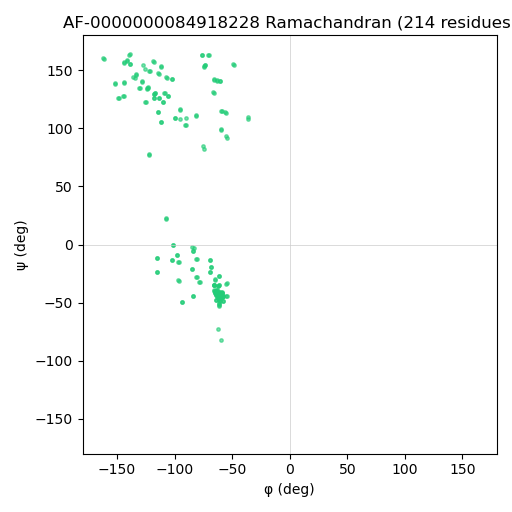 A O 1
ATOM 761 N N . ARG A 1 96 ? 0.562 -14.617 -17.141 1 95.62 96 ARG A N 1
ATOM 762 C CA . ARG A 1 96 ? -0.386 -14.734 -18.25 1 95.62 96 ARG A CA 1
ATOM 763 C C . ARG A 1 96 ? -1.772 -14.258 -17.828 1 95.62 96 ARG A C 1
ATOM 765 O O . ARG A 1 96 ? -2.635 -14.016 -18.672 1 95.62 96 ARG A O 1
ATOM 772 N N . LEU A 1 97 ? -2.021 -14.211 -16.531 1 96.94 97 LEU A N 1
ATOM 773 C CA . LEU A 1 97 ? -3.354 -13.898 -16.031 1 96.94 97 L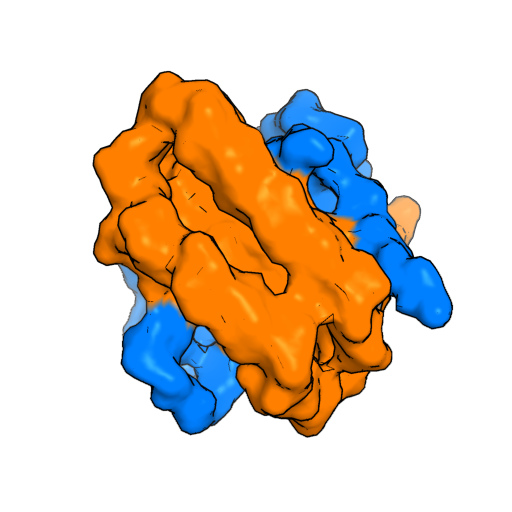EU A CA 1
ATOM 774 C C . LEU A 1 97 ? -3.562 -12.383 -15.953 1 96.94 97 LEU A C 1
ATOM 776 O O . LEU A 1 97 ? -4.699 -11.914 -15.852 1 96.94 97 LEU A O 1
ATOM 780 N N . TRP A 1 98 ? -2.475 -11.586 -15.906 1 96.06 98 TRP A N 1
ATOM 781 C CA . TRP A 1 98 ? -2.688 -10.156 -15.688 1 96.06 98 TRP A CA 1
ATOM 782 C C . TRP A 1 98 ? -2.32 -9.359 -16.938 1 96.06 98 TRP A C 1
ATOM 784 O O . TRP A 1 98 ? -1.548 -9.82 -17.766 1 96.06 98 TRP A O 1
ATOM 794 N N . ASP A 1 99 ?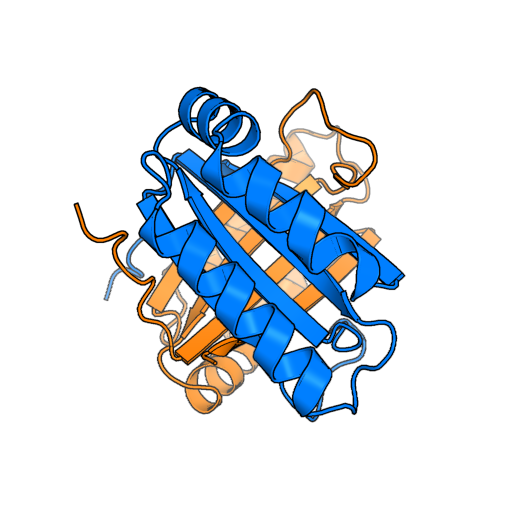 -2.977 -8.227 -17.031 1 96.12 99 ASP A N 1
ATOM 795 C CA . ASP A 1 99 ? -2.75 -7.262 -18.094 1 96.12 99 ASP A CA 1
ATOM 796 C C . ASP A 1 99 ? -1.794 -6.156 -17.656 1 96.12 99 ASP A C 1
ATOM 798 O O . ASP A 1 99 ? -1.042 -5.613 -18.469 1 96.12 99 ASP A O 1
ATOM 802 N N . LYS A 1 100 ? -1.804 -5.832 -16.422 1 95.56 100 LYS A N 1
ATOM 803 C CA . LYS A 1 100 ? -1.058 -4.707 -15.859 1 95.56 100 LYS A CA 1
ATOM 804 C C . LYS A 1 100 ? -0.699 -4.957 -14.398 1 95.56 100 LYS A C 1
ATOM 806 O O . LYS A 1 100 ? -1.492 -5.527 -13.648 1 95.56 100 LYS A O 1
ATOM 811 N N . VAL A 1 101 ? 0.512 -4.594 -14.094 1 96.06 101 VAL A N 1
ATOM 812 C CA . VAL A 1 101 ? 0.988 -4.609 -12.711 1 96.06 101 VAL A CA 1
ATOM 813 C C . VAL A 1 101 ? 1.648 -3.273 -12.375 1 96.06 101 VAL A C 1
ATOM 815 O O . VAL A 1 101 ? 2.408 -2.73 -13.18 1 96.06 101 VAL A O 1
ATOM 818 N N . ILE A 1 102 ? 1.346 -2.705 -11.25 1 95.69 102 ILE A N 1
ATOM 819 C CA . ILE A 1 102 ? 2.068 -1.553 -10.719 1 95.69 102 ILE A CA 1
ATOM 820 C C . ILE A 1 102 ? 2.615 -1.878 -9.328 1 95.69 102 ILE A C 1
ATOM 822 O O . ILE A 1 102 ? 1.92 -2.484 -8.508 1 95.69 102 ILE A O 1
ATOM 826 N N . VAL A 1 103 ? 3.896 -1.489 -9.141 1 96.31 103 VAL A N 1
ATOM 827 C CA . VAL A 1 103 ? 4.547 -1.709 -7.852 1 96.31 103 VAL A CA 1
ATOM 828 C C . VAL A 1 103 ? 4.91 -0.367 -7.219 1 96.31 103 VAL A C 1
ATOM 830 O O . VAL A 1 103 ? 5.434 0.522 -7.891 1 96.31 103 VAL A O 1
ATOM 833 N N . TYR A 1 104 ? 4.547 -0.179 -5.961 1 96.31 104 TYR A N 1
ATOM 834 C CA . TYR A 1 104 ? 5.012 0.92 -5.121 1 96.31 104 TYR A CA 1
ATOM 835 C C . TYR A 1 104 ? 5.863 0.403 -3.967 1 96.31 104 TYR A C 1
ATOM 837 O O . TYR A 1 104 ? 5.355 -0.282 -3.074 1 96.31 104 TYR A O 1
ATOM 845 N N . ASP A 1 105 ? 7.113 0.75 -4 1 96 105 ASP A N 1
ATOM 846 C CA . ASP A 1 105 ? 8.016 0.439 -2.898 1 96 105 ASP A CA 1
ATOM 847 C C . ASP A 1 105 ? 8.258 1.667 -2.023 1 96 105 ASP A C 1
ATOM 849 O O . ASP A 1 105 ? 8.336 2.789 -2.527 1 96 105 ASP A O 1
ATOM 853 N N . SER A 1 106 ? 8.344 1.39 -0.765 1 95.5 106 SER A N 1
ATOM 854 C CA . SER A 1 106 ? 8.609 2.492 0.154 1 95.5 106 SER A CA 1
ATOM 855 C C . SER A 1 106 ? 9.508 2.055 1.302 1 95.5 106 SER A C 1
ATOM 857 O O . SER A 1 106 ? 9.375 0.941 1.813 1 95.5 106 SER A O 1
ATOM 859 N N . THR A 1 107 ? 10.422 2.92 1.639 1 94.38 107 THR A N 1
ATOM 860 C CA . THR A 1 107 ? 11.234 2.768 2.842 1 94.38 107 THR A CA 1
ATOM 861 C C . THR A 1 107 ? 10.797 3.762 3.916 1 94.38 107 THR A C 1
ATOM 863 O O . THR A 1 107 ? 10.438 4.898 3.607 1 94.38 107 THR A O 1
ATOM 866 N N . THR A 1 108 ? 10.852 3.275 5.23 1 92.5 108 THR A N 1
ATOM 867 C CA . THR A 1 108 ? 10.328 4.047 6.352 1 92.5 108 THR A CA 1
ATOM 868 C C . THR A 1 108 ? 11.055 5.383 6.48 1 92.5 108 THR A C 1
ATOM 870 O O . THR A 1 108 ? 12.273 5.445 6.32 1 92.5 108 THR A O 1
ATOM 873 N N . VAL A 1 109 ? 10.203 6.434 6.82 1 89.38 109 VAL A N 1
ATOM 874 C CA . VAL A 1 109 ? 10.727 7.77 7.078 1 89.38 109 VAL A CA 1
ATOM 875 C C . VAL A 1 109 ? 11.227 7.859 8.523 1 89.38 109 VAL A C 1
ATOM 877 O O . VAL A 1 109 ? 10.531 7.441 9.453 1 89.38 109 VAL A O 1
ATOM 880 N N . MET B 1 1 ? 9.023 -20.703 8.797 1 35.16 1 MET B N 1
ATOM 881 C CA . MET B 1 1 ? 8.516 -19.672 9.711 1 35.16 1 MET B CA 1
ATOM 882 C C . MET B 1 1 ? 7.371 -18.891 9.07 1 35.16 1 MET B C 1
ATOM 884 O O . MET B 1 1 ? 7.492 -18.422 7.941 1 35.16 1 MET B O 1
ATOM 888 N N . SER B 1 2 ? 6.152 -19.062 9.516 1 42.56 2 SER B N 1
ATOM 889 C CA . SER B 1 2 ? 4.883 -18.688 8.898 1 42.56 2 SER B CA 1
ATOM 890 C C . SER B 1 2 ? 4.805 -17.188 8.656 1 42.56 2 SER B C 1
ATOM 892 O O . SER B 1 2 ? 5.125 -16.391 9.547 1 42.56 2 SER B O 1
ATOM 894 N N . VAL B 1 3 ? 5.07 -16.734 7.48 1 50.44 3 VAL B N 1
ATOM 895 C CA . VAL B 1 3 ? 4.898 -15.312 7.203 1 50.44 3 VAL B CA 1
ATOM 896 C C . VAL B 1 3 ? 3.686 -14.781 7.965 1 50.44 3 VAL B C 1
ATOM 898 O O . VAL B 1 3 ? 2.639 -15.43 8.008 1 50.44 3 VAL B O 1
ATOM 901 N N . ASN B 1 4 ? 3.963 -13.969 9.031 1 56.41 4 ASN B N 1
ATOM 902 C CA . ASN B 1 4 ? 2.848 -13.414 9.789 1 56.41 4 ASN B CA 1
ATOM 903 C C . ASN B 1 4 ? 1.885 -12.648 8.883 1 56.41 4 ASN B C 1
ATOM 905 O O . ASN B 1 4 ? 2.312 -11.859 8.047 1 56.41 4 ASN B O 1
ATOM 909 N N . ASN B 1 5 ? 0.75 -13.18 8.766 1 61.88 5 ASN B N 1
ATOM 910 C CA . ASN B 1 5 ? -0.311 -12.477 8.047 1 61.88 5 ASN B CA 1
ATOM 911 C C . ASN B 1 5 ? -0.609 -11.125 8.68 1 61.88 5 ASN B C 1
ATOM 913 O O . ASN B 1 5 ? -0.701 -11.008 9.898 1 61.88 5 ASN B O 1
ATOM 917 N N . PHE B 1 6 ? -0.302 -10.023 7.859 1 68.56 6 PHE B N 1
ATOM 918 C CA . PHE B 1 6 ? -0.803 -8.734 8.312 1 68.56 6 PHE B CA 1
ATOM 919 C C . PHE B 1 6 ? -2.311 -8.781 8.539 1 68.56 6 PHE B C 1
ATOM 921 O O . PHE B 1 6 ? -3.084 -8.742 7.578 1 68.56 6 PHE B O 1
ATOM 928 N N . GLU B 1 7 ? -2.66 -9.086 9.773 1 69.81 7 GLU B N 1
ATOM 929 C CA . GLU B 1 7 ? -4.062 -9.32 10.102 1 69.81 7 GLU B CA 1
ATOM 930 C C . GLU B 1 7 ? -4.848 -8.016 10.141 1 69.81 7 GLU B C 1
ATOM 932 O O . GLU B 1 7 ? -4.906 -7.348 11.172 1 69.81 7 GLU B O 1
ATOM 937 N N . SER B 1 8 ? -5.242 -7.602 8.984 1 82.44 8 SER B N 1
ATOM 938 C CA . SER B 1 8 ? -6.102 -6.43 8.898 1 82.44 8 SER B CA 1
ATOM 939 C C . SER B 1 8 ? -7.258 -6.66 7.934 1 82.44 8 SER B C 1
ATOM 941 O O . SER B 1 8 ? -7.102 -7.348 6.922 1 82.44 8 SER B O 1
ATOM 943 N N . ALA B 1 9 ? -8.383 -6.09 8.336 1 87.12 9 ALA B N 1
ATOM 944 C CA . ALA B 1 9 ? -9.57 -6.246 7.496 1 87.12 9 ALA B CA 1
ATOM 945 C C . ALA B 1 9 ? -9.555 -5.25 6.34 1 87.12 9 ALA B C 1
ATOM 947 O O . ALA B 1 9 ? -10.188 -5.484 5.305 1 87.12 9 ALA B O 1
ATOM 948 N N . PHE B 1 10 ? -8.922 -4.156 6.547 1 93.44 10 PHE B N 1
ATOM 949 C CA . PHE B 1 10 ? -8.93 -3.068 5.574 1 93.44 10 PHE B CA 1
ATOM 950 C C . PHE B 1 10 ? -7.586 -2.357 5.547 1 93.44 10 PHE B C 1
ATOM 952 O O . PHE B 1 10 ? -7.047 -1.991 6.594 1 93.44 10 PHE B O 1
ATOM 959 N N . VAL B 1 11 ? -7.004 -2.221 4.348 1 94.62 11 VAL B N 1
ATOM 960 C CA . VAL B 1 11 ? -5.734 -1.517 4.172 1 94.62 11 VAL B CA 1
ATOM 961 C C . VAL B 1 11 ? -5.941 -0.303 3.268 1 94.62 11 VAL B C 1
ATOM 963 O O . VAL B 1 11 ? -6.562 -0.408 2.207 1 94.62 11 VAL B O 1
ATOM 966 N N . HIS B 1 12 ? -5.52 0.833 3.793 1 95.81 12 HIS B N 1
ATOM 967 C CA . HIS B 1 12 ? -5.609 2.137 3.143 1 95.81 12 HIS B CA 1
ATOM 968 C C . HIS B 1 12 ? -4.23 2.666 2.773 1 95.81 12 HIS B C 1
ATOM 970 O O . HIS B 1 12 ? -3.457 3.062 3.648 1 95.81 12 HIS B O 1
ATOM 976 N N . ASN B 1 13 ? -3.883 2.611 1.426 1 96.94 13 ASN B N 1
ATOM 977 C CA . ASN B 1 13 ? -2.611 3.115 0.921 1 96.94 13 ASN B CA 1
ATOM 978 C C . ASN B 1 13 ? -2.787 4.434 0.174 1 96.94 13 ASN B C 1
ATOM 980 O O . ASN B 1 13 ? -3.604 4.527 -0.745 1 96.94 13 ASN B O 1
ATOM 984 N N . VAL B 1 14 ? -1.995 5.426 0.569 1 97.44 14 VAL B N 1
ATOM 985 C CA . VAL B 1 14 ? -2.066 6.746 -0.048 1 97.44 14 VAL B CA 1
ATOM 986 C C . VAL B 1 14 ? -0.693 7.141 -0.585 1 97.44 14 VAL B C 1
ATOM 988 O O . VAL B 1 14 ? 0.322 6.953 0.089 1 97.44 14 VAL B O 1
ATOM 991 N N . TYR B 1 15 ? -0.605 7.645 -1.77 1 97.38 15 TYR B N 1
ATOM 992 C CA . TYR B 1 15 ? 0.606 8.18 -2.381 1 97.38 15 TYR B CA 1
ATOM 993 C C . TYR B 1 15 ? 0.451 9.664 -2.689 1 97.38 15 TYR B C 1
ATOM 995 O O . TYR B 1 15 ? -0.541 10.078 -3.297 1 97.38 15 TYR B O 1
ATOM 1003 N N . PHE B 1 16 ? 1.443 10.445 -2.246 1 97.88 16 PHE B N 1
ATOM 1004 C CA . PHE B 1 16 ? 1.415 11.898 -2.4 1 97.88 16 PHE B CA 1
ATOM 1005 C C . PHE B 1 16 ? 2.512 12.359 -3.352 1 97.88 16 PHE B C 1
ATOM 1007 O O . PHE B 1 16 ? 3.668 11.953 -3.217 1 97.88 16 PHE B O 1
ATOM 1014 N N . TRP B 1 17 ? 2.141 13.086 -4.328 1 97.81 17 TRP B N 1
ATOM 1015 C CA . TRP B 1 17 ? 3.086 13.875 -5.117 1 97.81 17 TRP B CA 1
ATOM 1016 C C . TRP B 1 17 ? 3.076 15.336 -4.676 1 97.81 17 TRP B C 1
ATOM 1018 O O . TRP B 1 17 ? 2.088 16.047 -4.875 1 97.81 17 TRP B O 1
ATOM 1028 N N . LEU B 1 18 ? 4.156 15.766 -4.016 1 97.88 18 LEU B N 1
ATOM 1029 C CA . LEU B 1 18 ? 4.238 17.141 -3.553 1 97.88 18 LEU B CA 1
ATOM 1030 C C . LEU B 1 18 ? 4.512 18.094 -4.715 1 97.88 18 LEU B C 1
ATOM 1032 O O . LEU B 1 18 ? 5.172 17.719 -5.688 1 97.88 18 LEU B O 1
ATOM 1036 N N . LYS B 1 19 ? 4.082 19.344 -4.562 1 97.75 19 LYS B N 1
ATOM 1037 C CA . LYS B 1 19 ? 4.32 20.375 -5.562 1 97.75 19 LYS B CA 1
ATOM 1038 C C . LYS B 1 19 ? 5.812 20.688 -5.691 1 97.75 19 LYS B C 1
ATOM 1040 O O . LYS B 1 19 ? 6.309 20.922 -6.797 1 97.75 19 LYS B O 1
ATOM 1045 N N . ASN B 1 20 ? 6.473 20.703 -4.582 1 97.62 20 ASN B N 1
ATOM 1046 C CA . ASN B 1 20 ? 7.91 20.938 -4.5 1 97.62 20 ASN B CA 1
ATOM 1047 C C . ASN B 1 20 ? 8.625 19.781 -3.811 1 97.62 20 ASN B C 1
ATOM 1049 O O . ASN B 1 20 ? 9.117 19.922 -2.688 1 97.62 20 ASN B O 1
ATOM 1053 N N . PRO B 1 21 ? 8.828 18.688 -4.512 1 95.06 21 PRO B N 1
ATOM 1054 C CA . PRO B 1 21 ? 9.312 17.469 -3.881 1 95.06 21 PRO B CA 1
ATOM 1055 C C . PRO B 1 21 ? 10.758 17.578 -3.4 1 95.06 21 PRO B C 1
ATOM 1057 O O . PRO B 1 21 ? 11.219 16.75 -2.607 1 95.06 21 PRO B O 1
ATOM 1060 N N . ASP B 1 22 ? 11.492 18.625 -3.846 1 95.25 22 ASP B N 1
ATOM 1061 C CA . ASP B 1 22 ? 12.883 18.781 -3.43 1 95.25 22 ASP B CA 1
ATOM 1062 C C . ASP B 1 22 ? 13.008 19.828 -2.322 1 95.25 22 ASP B C 1
ATOM 1064 O O . ASP B 1 22 ? 14.102 20.047 -1.796 1 95.25 22 ASP B O 1
ATOM 1068 N N . SER B 1 23 ? 11.914 20.422 -1.916 1 97.12 23 SER B N 1
ATOM 1069 C CA . SER B 1 23 ? 11.922 21.406 -0.833 1 97.12 23 SER B CA 1
ATOM 1070 C C . SER B 1 23 ? 11.922 20.719 0.53 1 97.12 23 SER B C 1
ATOM 1072 O O . SER B 1 23 ? 10.914 20.141 0.934 1 97.12 23 SER B O 1
ATOM 1074 N N . GLU B 1 24 ? 13.031 20.844 1.218 1 96.5 24 GLU B N 1
ATOM 1075 C CA . GLU B 1 24 ? 13.125 20.234 2.543 1 96.5 24 GLU B CA 1
ATOM 1076 C C . GLU B 1 24 ? 12.102 20.828 3.5 1 96.5 24 GLU B C 1
ATOM 1078 O O . GLU B 1 24 ? 11.547 20.125 4.352 1 96.5 24 GLU B O 1
ATOM 1083 N N . ASP B 1 25 ? 11.859 22.094 3.361 1 97.44 25 ASP B N 1
ATOM 1084 C CA . ASP B 1 25 ? 10.883 22.766 4.211 1 97.44 25 ASP B CA 1
ATOM 1085 C C . ASP B 1 25 ? 9.477 22.203 3.979 1 97.44 25 ASP B C 1
ATOM 1087 O O . ASP B 1 25 ? 8.75 21.922 4.93 1 97.44 25 ASP B O 1
ATOM 1091 N N . ASP B 1 26 ? 9.133 22.094 2.725 1 97.31 26 ASP B N 1
ATOM 1092 C CA . ASP B 1 26 ? 7.809 21.562 2.402 1 97.31 26 ASP B CA 1
ATOM 1093 C C . ASP B 1 26 ? 7.672 20.109 2.859 1 97.31 26 ASP B C 1
ATOM 1095 O O . ASP B 1 26 ? 6.625 19.719 3.373 1 97.31 26 ASP B O 1
ATOM 1099 N N . LYS B 1 27 ? 8.734 19.328 2.654 1 97.25 27 LYS B N 1
ATOM 1100 C CA . LYS B 1 27 ? 8.719 17.938 3.102 1 97.25 27 LYS B CA 1
ATOM 1101 C C . LYS B 1 27 ? 8.555 17.844 4.613 1 97.25 27 LYS B C 1
ATOM 1103 O O . LYS B 1 27 ? 7.762 17.047 5.109 1 97.25 27 LYS B O 1
ATOM 1108 N N . LYS B 1 28 ? 9.281 18.641 5.32 1 96.94 28 LYS B N 1
ATOM 1109 C CA . LYS B 1 28 ? 9.188 18.656 6.777 1 96.94 28 LYS B CA 1
ATOM 1110 C C . LYS B 1 28 ? 7.793 19.078 7.234 1 96.94 28 LYS B C 1
ATOM 1112 O O . LYS B 1 28 ? 7.234 18.469 8.156 1 96.94 28 LYS B O 1
ATOM 1117 N N . ALA B 1 29 ? 7.277 20.125 6.625 1 96.81 29 ALA B N 1
ATOM 1118 C CA . ALA B 1 29 ? 5.934 20.578 6.973 1 96.81 29 ALA B CA 1
ATOM 1119 C C . ALA B 1 29 ? 4.906 19.469 6.754 1 96.81 29 ALA B C 1
ATOM 1121 O O . ALA B 1 29 ? 4.027 19.25 7.594 1 96.81 29 ALA B O 1
ATOM 1122 N N . PHE B 1 30 ? 5.02 18.797 5.652 1 97.12 30 PHE B N 1
ATOM 1123 C CA . PHE B 1 30 ? 4.102 17.719 5.309 1 97.12 30 PHE B CA 1
ATOM 1124 C C . PHE B 1 30 ? 4.172 16.609 6.344 1 97.12 30 PHE B C 1
ATOM 1126 O O . PHE B 1 30 ? 3.148 16.203 6.895 1 97.12 30 PHE B O 1
ATOM 1133 N N . VAL B 1 31 ? 5.375 16.094 6.641 1 96.81 31 VAL B N 1
ATOM 1134 C CA . VAL B 1 31 ? 5.562 14.969 7.547 1 96.81 31 VAL B CA 1
ATOM 1135 C C . VAL B 1 31 ? 5.102 15.352 8.953 1 96.81 31 VAL B C 1
ATOM 1137 O O . VAL B 1 31 ? 4.484 14.539 9.648 1 96.81 31 VAL B O 1
ATOM 1140 N N . THR B 1 32 ? 5.391 16.594 9.375 1 96.62 32 THR B N 1
ATOM 1141 C CA . THR B 1 32 ? 4.965 17.062 10.688 1 96.62 32 THR B CA 1
ATOM 1142 C C . THR B 1 32 ? 3.443 17.047 10.797 1 96.62 32 THR B C 1
ATOM 1144 O O . THR B 1 32 ? 2.898 16.547 11.789 1 96.62 32 THR B O 1
ATOM 1147 N N . SER B 1 33 ? 2.822 17.594 9.781 1 96.19 33 SER B N 1
ATOM 1148 C CA . SER B 1 33 ? 1.362 17.609 9.766 1 96.19 33 SER B CA 1
ATOM 1149 C C . SER B 1 33 ? 0.792 16.203 9.75 1 96.19 33 SER B C 1
ATOM 1151 O O . SER B 1 33 ? -0.165 15.898 10.469 1 96.19 33 SER B O 1
ATOM 1153 N N . LEU B 1 34 ? 1.343 15.344 8.969 1 95.5 34 LEU B N 1
ATOM 1154 C CA . LEU B 1 34 ? 0.904 13.961 8.852 1 95.5 34 LEU B CA 1
ATOM 1155 C C . LEU B 1 34 ? 1.037 13.227 10.18 1 95.5 34 LEU B C 1
ATOM 1157 O O . LEU B 1 34 ? 0.11 12.539 10.609 1 95.5 34 LEU B O 1
ATOM 1161 N N . ARG B 1 35 ? 2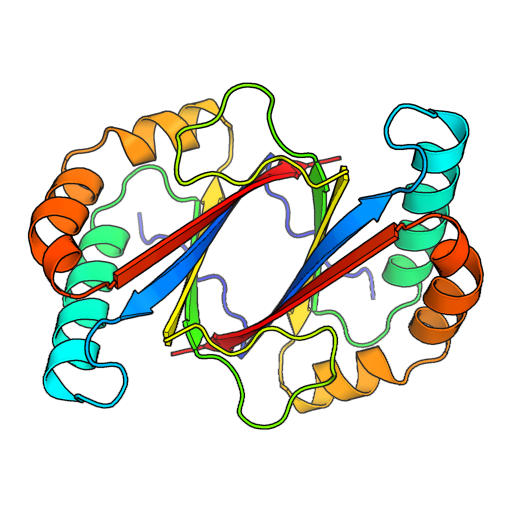.15 13.375 10.836 1 94.88 35 ARG B N 1
ATOM 1162 C CA . ARG B 1 35 ? 2.371 12.727 12.125 1 94.88 35 ARG B CA 1
ATOM 1163 C C . ARG B 1 35 ? 1.403 13.258 13.18 1 94.88 35 ARG B C 1
ATOM 1165 O O . ARG B 1 35 ? 0.901 12.492 14.008 1 94.88 35 ARG B O 1
ATOM 1172 N N . LYS B 1 36 ? 1.196 14.562 13.188 1 94.38 36 LYS B N 1
ATOM 1173 C CA . LYS B 1 36 ? 0.208 15.148 14.094 1 94.38 36 LYS B CA 1
ATOM 1174 C C . LYS B 1 36 ? -1.161 14.5 13.898 1 94.38 36 LYS B C 1
ATOM 1176 O O . LYS B 1 36 ? -1.823 14.141 14.875 1 94.38 36 LYS B O 1
ATOM 1181 N N . PHE B 1 37 ? -1.541 14.32 12.688 1 94.25 37 PHE B N 1
ATOM 1182 C CA . PHE B 1 37 ? -2.803 13.68 12.336 1 94.25 37 PHE B CA 1
ATOM 1183 C C . PHE B 1 37 ? -2.85 12.25 12.844 1 94.25 37 PHE B C 1
ATOM 1185 O O . PHE B 1 37 ? -3.789 11.867 13.547 1 94.25 37 PHE B O 1
ATOM 1192 N N . LEU B 1 38 ? -1.811 11.469 12.555 1 93.19 38 LEU B N 1
ATOM 1193 C CA . LEU B 1 38 ? -1.791 10.047 12.898 1 93.19 38 LEU B CA 1
ATOM 1194 C C . LEU B 1 38 ? -1.786 9.852 14.414 1 93.19 38 LEU B C 1
ATOM 1196 O O . LEU B 1 38 ? -2.416 8.922 14.922 1 93.19 38 LEU B O 1
ATOM 1200 N N . ASN B 1 39 ? -1.14 10.719 15.102 1 92.5 39 ASN B N 1
ATOM 1201 C CA . ASN B 1 39 ? -1.104 10.656 16.562 1 92.5 39 ASN B CA 1
ATOM 1202 C C . ASN B 1 39 ? -2.467 10.977 17.172 1 92.5 39 ASN B C 1
ATOM 1204 O O . ASN B 1 39 ? -2.785 10.516 18.266 1 92.5 39 ASN B O 1
ATOM 1208 N N . ALA B 1 40 ? -3.266 11.672 16.453 1 92.5 40 ALA B N 1
ATOM 1209 C CA . ALA B 1 40 ? -4.566 12.109 16.969 1 92.5 40 ALA B CA 1
ATOM 1210 C C . ALA B 1 40 ? -5.672 11.156 16.516 1 92.5 40 ALA B C 1
ATOM 1212 O O . ALA B 1 40 ? -6.801 11.234 17.016 1 92.5 40 ALA B O 1
ATOM 1213 N N . SER B 1 41 ? -5.391 10.305 15.516 1 92.19 41 SER B N 1
ATOM 1214 C CA . SER B 1 41 ? -6.418 9.43 14.961 1 92.19 41 SER B CA 1
ATOM 1215 C C . SER B 1 41 ? -6.879 8.398 15.984 1 92.19 41 SER B C 1
ATOM 1217 O O . SER B 1 41 ? -6.059 7.836 16.719 1 92.19 41 SER B O 1
ATOM 1219 N N . LYS B 1 42 ? -8.219 8.07 16.016 1 92.62 42 LYS B N 1
ATOM 1220 C CA . LYS B 1 42 ? -8.805 7.148 17 1 92.62 42 LYS B CA 1
ATOM 1221 C C . LYS B 1 42 ? -9.047 5.773 16.375 1 92.62 42 LYS B C 1
ATOM 1223 O O . LYS B 1 42 ? -9.219 4.785 17.094 1 92.62 42 LYS B O 1
ATOM 1228 N N . TYR B 1 43 ? -8.977 5.707 15.102 1 91.81 43 TYR B N 1
ATOM 1229 C CA . TYR B 1 43 ? -9.531 4.52 14.453 1 91.81 43 TYR B CA 1
ATOM 1230 C C . TYR B 1 43 ? -8.438 3.719 13.758 1 91.81 43 TYR B C 1
ATOM 1232 O O . TYR B 1 43 ? -8.609 2.527 13.484 1 91.81 43 TYR B O 1
ATOM 1240 N N . ALA B 1 44 ? -7.332 4.355 13.406 1 89.38 44 ALA B N 1
ATOM 1241 C CA . ALA B 1 44 ? -6.242 3.668 12.719 1 89.38 44 ALA B CA 1
ATOM 1242 C C . ALA B 1 44 ? -5.605 2.609 13.609 1 89.38 44 ALA B C 1
ATOM 1244 O O . ALA B 1 44 ? -5.32 2.869 14.781 1 89.38 44 ALA B O 1
ATOM 1245 N N . SER B 1 45 ? -5.453 1.387 13.039 1 88 45 SER B N 1
ATOM 1246 C CA . SER B 1 45 ? -4.812 0.305 13.781 1 88 45 SER B CA 1
ATOM 1247 C C . SER B 1 45 ? -3.295 0.382 13.664 1 88 45 SER B C 1
ATOM 1249 O O . SER B 1 45 ? -2.58 0.128 14.641 1 88 45 SER B O 1
ATOM 1251 N N . THR B 1 46 ? -2.83 0.605 12.508 1 87.56 46 THR B N 1
ATOM 1252 C CA . THR B 1 46 ? -1.404 0.762 12.242 1 87.56 46 THR B CA 1
ATOM 1253 C C . THR B 1 46 ? -1.168 1.848 11.195 1 87.56 46 THR B C 1
ATOM 1255 O O . THR B 1 46 ? -2.094 2.244 10.484 1 87.56 46 THR B O 1
ATOM 1258 N N . ASN B 1 47 ? 0.073 2.33 11.273 1 91.75 47 ASN B N 1
ATOM 1259 C CA . ASN B 1 47 ? 0.454 3.283 10.234 1 91.75 47 ASN B CA 1
ATOM 1260 C C . ASN B 1 47 ? 1.916 3.117 9.828 1 91.75 47 ASN B C 1
ATOM 1262 O O . ASN B 1 47 ? 2.713 2.555 10.586 1 91.75 47 ASN B O 1
ATOM 1266 N N . PHE B 1 48 ? 2.211 3.564 8.625 1 92.88 48 PHE B N 1
ATOM 1267 C CA . PHE B 1 48 ? 3.545 3.594 8.031 1 92.88 48 PHE B CA 1
ATOM 1268 C C . PHE B 1 48 ? 3.688 4.773 7.078 1 92.88 48 PHE B C 1
ATOM 1270 O O . PHE B 1 48 ? 2.814 5.008 6.238 1 92.88 48 PHE B O 1
ATOM 1277 N N . ILE B 1 49 ? 4.727 5.562 7.32 1 95.62 49 ILE B N 1
ATOM 1278 C CA . ILE B 1 49 ? 5.078 6.629 6.387 1 95.62 49 ILE B CA 1
ATOM 1279 C C . ILE B 1 49 ? 6.371 6.27 5.66 1 95.62 49 ILE B C 1
ATOM 1281 O O . ILE B 1 49 ? 7.363 5.891 6.289 1 95.62 49 ILE B O 1
ATOM 1285 N N . GLY B 1 50 ? 6.309 6.402 4.34 1 96.38 50 GLY B N 1
ATOM 1286 C CA . GLY B 1 50 ? 7.48 5.988 3.582 1 96.38 50 GLY B CA 1
ATOM 1287 C C . GLY B 1 50 ? 7.812 6.93 2.439 1 96.38 50 GLY B C 1
ATOM 1288 O O . GLY B 1 50 ? 7.012 7.797 2.09 1 96.38 50 GLY B O 1
ATOM 1289 N N . THR B 1 51 ? 9.086 6.801 1.926 1 95.94 51 THR B N 1
ATOM 1290 C CA . THR B 1 51 ? 9.57 7.438 0.708 1 95.94 51 THR B CA 1
ATOM 1291 C C . THR B 1 51 ? 10.062 6.395 -0.29 1 95.94 51 THR B C 1
ATOM 1293 O O . THR B 1 51 ? 10.43 5.281 0.096 1 95.94 51 THR B O 1
ATOM 1296 N N . PRO B 1 52 ? 9.914 6.762 -1.611 1 94.5 52 PRO B N 1
ATOM 1297 C CA . PRO B 1 52 ? 10.391 5.781 -2.594 1 94.5 52 PRO B CA 1
ATOM 1298 C C . PRO B 1 52 ? 11.891 5.535 -2.5 1 94.5 52 PRO B C 1
ATOM 1300 O O . PRO B 1 52 ? 12.656 6.461 -2.23 1 94.5 52 PRO B O 1
ATOM 1303 N N . PRO B 1 53 ? 12.211 4.266 -2.688 1 85.06 53 PRO B N 1
ATOM 1304 C CA . PRO B 1 53 ? 13.656 4.004 -2.742 1 85.06 53 PRO B CA 1
ATOM 1305 C C . PRO B 1 53 ? 14.305 4.535 -4.02 1 85.06 53 PRO B C 1
ATOM 1307 O O . PRO B 1 53 ? 13.602 4.961 -4.941 1 85.06 53 PRO B O 1
ATOM 1310 N N . ALA B 1 54 ? 15.547 4.719 -4.215 1 72.5 54 ALA B N 1
ATOM 1311 C CA . ALA B 1 54 ? 16.281 5.258 -5.359 1 72.5 54 ALA B CA 1
ATOM 1312 C C . ALA B 1 54 ? 16.078 4.395 -6.598 1 72.5 54 ALA B C 1
ATOM 1314 O O . ALA B 1 54 ? 15.883 4.91 -7.703 1 72.5 54 ALA B O 1
ATOM 1315 N N . ALA B 1 55 ? 16.531 3.223 -6.906 1 59.81 55 ALA B N 1
ATOM 1316 C CA . ALA B 1 55 ? 16.719 2.461 -8.141 1 59.81 55 ALA B CA 1
ATOM 1317 C C . ALA B 1 55 ? 15.531 1.54 -8.406 1 59.81 55 ALA B C 1
ATOM 1319 O O . ALA B 1 55 ? 15.07 0.839 -7.5 1 59.81 55 ALA B O 1
ATOM 1320 N N . THR B 1 56 ? 14.719 1.91 -9.438 1 62.41 56 THR B N 1
ATOM 1321 C CA . THR B 1 56 ? 13.625 0.953 -9.375 1 62.41 56 THR B CA 1
ATOM 1322 C C . THR B 1 56 ? 13.445 0.247 -10.719 1 62.41 56 THR B C 1
ATOM 1324 O O . THR B 1 56 ? 14.016 0.667 -11.727 1 62.41 56 THR B O 1
ATOM 1327 N N . ARG B 1 57 ? 12.953 -1.054 -10.922 1 75.88 57 ARG B N 1
ATOM 1328 C CA . ARG B 1 57 ? 12.383 -1.824 -12.031 1 75.88 57 ARG B CA 1
ATOM 1329 C C . ARG B 1 57 ? 11.266 -1.052 -12.719 1 75.88 57 ARG B C 1
ATOM 1331 O O . ARG B 1 57 ? 10.688 -0.131 -12.141 1 75.88 57 ARG B O 1
ATOM 1338 N N . ASP B 1 58 ? 11.031 -1.41 -14.047 1 79.25 58 ASP B N 1
ATOM 1339 C CA . ASP B 1 58 ? 10.047 -0.726 -14.883 1 79.25 58 ASP B CA 1
ATOM 1340 C C . ASP B 1 58 ? 8.672 -0.728 -14.227 1 79.25 58 ASP B C 1
ATOM 1342 O O . ASP B 1 58 ? 7.914 0.238 -14.352 1 79.25 58 ASP B O 1
ATOM 1346 N N . VAL B 1 59 ? 8.289 -1.748 -13.477 1 84 59 VAL B N 1
ATOM 1347 C CA . VAL B 1 59 ? 6.941 -1.876 -12.93 1 84 59 VAL B CA 1
ATOM 1348 C C . VAL B 1 59 ? 6.844 -1.095 -11.625 1 84 59 VAL B C 1
ATOM 1350 O O . VAL B 1 59 ? 5.758 -0.97 -11.047 1 84 59 VAL B O 1
ATOM 1353 N N . VAL B 1 60 ? 7.922 -0.517 -11.203 1 90 60 VAL B N 1
ATOM 1354 C CA . VAL B 1 60 ? 7.949 0.23 -9.953 1 90 60 VAL B CA 1
ATOM 1355 C C . VAL B 1 60 ? 7.723 1.714 -10.227 1 90 60 VAL B C 1
ATOM 1357 O O . VAL B 1 60 ? 8.477 2.336 -10.977 1 90 60 VAL B O 1
ATOM 1360 N N . ASP B 1 61 ? 6.672 2.248 -9.734 1 93.62 61 ASP B N 1
ATOM 1361 C CA . ASP B 1 61 ? 6.449 3.689 -9.766 1 93.62 61 ASP B CA 1
ATOM 1362 C C . ASP B 1 61 ? 7 4.355 -8.508 1 93.62 61 ASP B C 1
ATOM 1364 O O . ASP B 1 61 ? 6.359 4.336 -7.453 1 93.62 61 ASP B O 1
ATOM 1368 N N . GLY B 1 62 ? 8.133 4.984 -8.625 1 93.56 62 GLY B N 1
ATOM 1369 C CA . GLY B 1 62 ? 8.766 5.688 -7.523 1 93.56 62 GLY B CA 1
ATOM 1370 C C . GLY B 1 62 ? 8.688 7.199 -7.656 1 93.56 62 GLY B C 1
ATOM 1371 O O . GLY B 1 62 ? 9.547 7.918 -7.129 1 93.56 62 GLY B O 1
ATOM 1372 N N . SER B 1 63 ? 7.695 7.605 -8.438 1 93.75 63 SER B N 1
ATOM 1373 C CA . SER B 1 63 ? 7.656 9.031 -8.758 1 93.75 63 SER B CA 1
ATOM 1374 C C . SER B 1 63 ? 6.953 9.82 -7.656 1 93.75 63 SER B C 1
ATOM 1376 O O . SER B 1 63 ? 6.93 11.055 -7.688 1 93.75 63 SER B O 1
ATOM 1378 N N . PHE B 1 64 ? 6.383 9.117 -6.645 1 96.31 64 PHE B N 1
ATOM 1379 C CA . PHE B 1 64 ? 5.711 9.7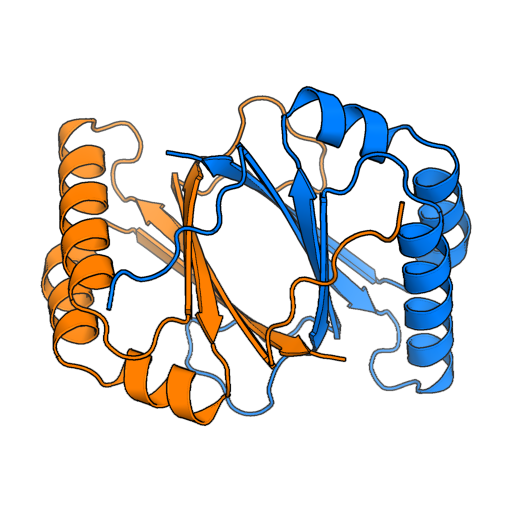97 -5.539 1 96.31 64 PHE B CA 1
ATOM 1380 C C . PHE B 1 64 ? 6.727 10.391 -4.57 1 96.31 64 PHE B C 1
ATOM 1382 O O . PHE B 1 64 ? 7.914 10.07 -4.641 1 96.31 64 PHE B O 1
ATOM 1389 N N . THR B 1 65 ? 6.297 11.328 -3.699 1 97.25 65 THR B N 1
ATOM 1390 C CA . THR B 1 65 ? 7.164 11.93 -2.695 1 97.25 65 THR B CA 1
ATOM 1391 C C . THR B 1 65 ? 7.059 11.188 -1.368 1 97.25 65 THR B C 1
ATOM 1393 O O . THR B 1 65 ? 8.078 10.859 -0.753 1 97.25 65 THR B O 1
ATOM 1396 N N . PHE B 1 66 ? 5.789 10.93 -0.86 1 97.5 66 PHE B N 1
ATOM 1397 C CA . PHE B 1 66 ? 5.543 10.172 0.362 1 97.5 66 PHE B CA 1
ATOM 1398 C C . PHE B 1 66 ? 4.445 9.133 0.148 1 97.5 66 PHE B C 1
ATOM 1400 O O . PHE B 1 66 ? 3.553 9.328 -0.677 1 97.5 66 PHE B O 1
ATOM 1407 N N . SER B 1 67 ? 4.602 8.062 0.811 1 97.31 67 SER B N 1
ATOM 1408 C CA . SER B 1 67 ? 3.512 7.098 0.931 1 97.31 67 SER B CA 1
ATOM 1409 C C . SER B 1 67 ? 3.021 6.996 2.371 1 97.31 67 SER B C 1
ATOM 1411 O O . SER B 1 67 ? 3.793 7.188 3.312 1 97.31 67 SER B O 1
ATOM 1413 N N . LEU B 1 68 ? 1.782 6.762 2.559 1 96.75 68 LEU B N 1
ATOM 1414 C CA . LEU B 1 68 ? 1.142 6.477 3.838 1 96.75 68 LEU B CA 1
ATOM 1415 C C . LEU B 1 68 ? 0.375 5.156 3.777 1 96.75 68 LEU B C 1
ATOM 1417 O O . LEU B 1 68 ? -0.421 4.941 2.861 1 96.75 68 LEU B O 1
ATOM 1421 N N . LEU B 1 69 ? 0.678 4.238 4.629 1 96.12 69 LEU B N 1
ATOM 1422 C CA . LEU B 1 69 ? -0.078 3.006 4.836 1 96.12 69 LEU B CA 1
ATOM 1423 C C . LEU B 1 69 ? -0.787 3.023 6.188 1 96.12 69 LEU B C 1
ATOM 1425 O O . LEU B 1 69 ? -0.152 3.232 7.223 1 96.12 69 LEU B O 1
ATOM 1429 N N . VAL B 1 70 ? -2.121 2.863 6.172 1 94.75 70 VAL B N 1
ATOM 1430 C CA . VAL B 1 70 ? -2.918 2.736 7.387 1 94.75 70 VAL B CA 1
ATOM 1431 C C . VAL B 1 70 ? -3.807 1.496 7.297 1 94.75 70 VAL B C 1
ATOM 1433 O O . VAL B 1 70 ? -4.359 1.197 6.234 1 94.75 70 VAL B O 1
ATOM 1436 N N . SER B 1 71 ? -3.92 0.807 8.391 1 93.81 71 SER B N 1
ATOM 1437 C CA . SER B 1 71 ? -4.809 -0.351 8.43 1 93.81 71 SER B CA 1
ATOM 1438 C C . SER B 1 71 ? -5.922 -0.161 9.453 1 93.81 71 SER B C 1
ATOM 1440 O O . SER B 1 71 ? -5.801 0.658 10.367 1 93.81 71 SER B O 1
ATOM 1442 N N . PHE B 1 72 ? -6.988 -0.92 9.195 1 93.06 72 PHE B N 1
ATOM 1443 C CA . PHE B 1 72 ? -8.18 -0.829 10.031 1 93.06 72 PHE B CA 1
ATOM 1444 C C . PHE B 1 72 ? -8.758 -2.213 10.297 1 93.06 72 PHE B C 1
ATOM 1446 O O . PHE B 1 72 ? -8.594 -3.131 9.492 1 93.06 72 PHE B O 1
ATOM 1453 N N . THR B 1 73 ? -9.469 -2.248 11.406 1 91.62 73 THR B N 1
ATOM 1454 C CA . THR B 1 73 ? -10.102 -3.51 11.773 1 91.62 73 THR B CA 1
ATOM 1455 C C . THR B 1 73 ? -11.414 -3.699 11.008 1 91.62 73 THR B C 1
ATOM 1457 O O . THR B 1 73 ? -11.992 -4.781 11.031 1 91.62 73 THR B O 1
ATOM 1460 N N . SER B 1 74 ? -11.898 -2.67 10.375 1 90.56 74 SER B N 1
ATOM 1461 C CA . SER B 1 74 ? -13.109 -2.758 9.578 1 90.56 74 SER B CA 1
ATOM 1462 C C . SER B 1 74 ? -13.219 -1.59 8.602 1 90.56 74 SER B C 1
ATOM 1464 O O . SER B 1 74 ? -12.562 -0.563 8.781 1 90.56 74 SER B O 1
ATOM 1466 N N . ALA B 1 75 ? -14.078 -1.816 7.52 1 90.56 75 ALA B N 1
ATOM 1467 C CA . ALA B 1 75 ? -14.367 -0.73 6.59 1 90.56 75 ALA B CA 1
ATOM 1468 C C . ALA B 1 75 ? -15.055 0.432 7.301 1 90.56 75 ALA B C 1
ATOM 1470 O O . ALA B 1 75 ? -14.844 1.595 6.949 1 90.56 75 ALA B O 1
ATOM 1471 N N . GLU B 1 76 ? -15.875 0.098 8.273 1 92.5 76 GLU B N 1
ATOM 1472 C CA . GLU B 1 76 ? -16.562 1.123 9.055 1 92.5 76 GLU B CA 1
ATOM 1473 C C . GLU B 1 76 ? -15.562 2.029 9.773 1 92.5 76 GLU B C 1
ATOM 1475 O O . GLU B 1 76 ? -15.711 3.254 9.766 1 92.5 76 GLU B O 1
ATOM 1480 N N . ASN B 1 77 ? -14.523 1.423 10.375 1 93.88 77 ASN B N 1
ATOM 1481 C CA . ASN B 1 77 ? -13.508 2.207 11.07 1 93.88 77 ASN B CA 1
ATOM 1482 C C . ASN B 1 77 ? -12.711 3.076 10.102 1 93.88 77 ASN B C 1
ATOM 1484 O O . ASN B 1 77 ? -12.312 4.188 10.445 1 93.88 77 ASN B O 1
ATOM 1488 N N . GLN B 1 78 ? -12.477 2.58 8.891 1 92.94 78 GLN B N 1
ATOM 1489 C CA . GLN B 1 78 ? -11.828 3.398 7.871 1 92.94 78 GLN B CA 1
ATOM 1490 C C . GLN B 1 78 ? -12.672 4.621 7.531 1 92.94 78 GLN B C 1
ATOM 1492 O O . GLN B 1 78 ? -12.141 5.727 7.379 1 92.94 78 GLN B O 1
ATOM 1497 N N . GLN B 1 79 ? -14 4.398 7.418 1 93.25 79 GLN B N 1
ATOM 1498 C CA . GLN B 1 79 ? -14.875 5.527 7.125 1 93.25 79 GLN B CA 1
ATOM 1499 C C . GLN B 1 79 ? -14.875 6.539 8.266 1 93.25 79 GLN B C 1
ATOM 1501 O O . GLN B 1 79 ? -14.867 7.75 8.031 1 93.25 79 GLN B O 1
ATOM 1506 N N . LYS B 1 80 ? -14.906 6.078 9.492 1 95.44 80 LYS B N 1
ATOM 1507 C CA . LYS B 1 80 ? -14.828 6.973 10.641 1 95.44 80 LYS B CA 1
ATOM 1508 C C . LYS B 1 80 ? -13.531 7.781 10.617 1 95.44 80 LYS B C 1
ATOM 1510 O O . LYS B 1 80 ? -13.531 8.969 10.953 1 95.44 80 LYS B O 1
ATOM 1515 N N . TYR B 1 81 ? -12.461 7.125 10.266 1 94.62 81 TYR B N 1
ATOM 1516 C CA . TYR B 1 81 ? -11.156 7.766 10.102 1 94.62 81 TYR B CA 1
ATOM 1517 C C . TYR B 1 81 ? -11.219 8.867 9.055 1 94.62 81 TYR B C 1
ATOM 1519 O O . TYR B 1 81 ? -10.711 9.969 9.281 1 94.62 81 TYR B O 1
ATOM 1527 N N . GLN B 1 82 ? -11.883 8.656 7.984 1 93.44 82 GLN B N 1
ATOM 1528 C CA . GLN B 1 82 ? -12.016 9.633 6.91 1 93.44 82 GLN B CA 1
ATOM 1529 C C . GLN B 1 82 ? -12.781 10.867 7.379 1 93.44 82 GLN B C 1
ATOM 1531 O O . GLN B 1 82 ? -12.516 11.977 6.922 1 93.44 82 GLN B O 1
ATOM 1536 N N . ASP B 1 83 ? -13.703 10.602 8.352 1 95.12 83 ASP B N 1
ATOM 1537 C CA . ASP B 1 83 ? -14.617 11.664 8.758 1 95.12 83 ASP B CA 1
ATOM 1538 C C . ASP B 1 83 ? -14.133 12.359 10.023 1 95.12 83 ASP B C 1
ATOM 1540 O O . ASP B 1 83 ? -14.695 13.367 10.445 1 95.12 83 ASP B O 1
ATOM 1544 N N . GLU B 1 84 ? -13.148 11.844 10.648 1 96 84 GLU B N 1
ATOM 1545 C CA . GLU B 1 84 ? -12.758 12.398 11.938 1 96 84 GLU B CA 1
ATOM 1546 C C . GLU B 1 84 ? -12.062 13.742 11.773 1 96 84 GLU B C 1
ATOM 1548 O O . GLU B 1 84 ? -11.43 14.008 10.75 1 96 84 GLU B O 1
ATOM 1553 N N . GLU B 1 85 ? -12.125 14.578 12.805 1 95.31 85 GLU B N 1
ATOM 1554 C CA . GLU B 1 85 ? -11.625 15.953 12.789 1 95.31 85 GLU B CA 1
ATOM 1555 C C . GLU B 1 85 ? -10.133 15.992 12.469 1 95.31 85 GLU B C 1
ATOM 1557 O O . GLU B 1 85 ? -9.68 16.844 11.703 1 95.31 85 GLU B O 1
ATOM 1562 N N . ALA B 1 86 ? -9.383 15.117 13.016 1 94.38 86 ALA B N 1
ATOM 1563 C CA . ALA B 1 86 ? -7.938 15.094 12.805 1 94.38 86 ALA B CA 1
ATOM 1564 C C . ALA B 1 86 ? -7.598 14.938 11.328 1 94.38 86 ALA B C 1
ATOM 1566 O O . ALA B 1 86 ? -6.703 15.617 10.812 1 94.38 86 ALA B O 1
ATOM 1567 N N . HIS B 1 87 ? -8.273 14.023 10.617 1 95.88 87 HIS B N 1
ATOM 1568 C CA . HIS B 1 87 ? -8.039 13.797 9.203 1 95.88 87 HIS B CA 1
ATOM 1569 C C . HIS B 1 87 ? -8.391 15.031 8.383 1 95.88 87 HIS B C 1
ATOM 1571 O O . HIS B 1 87 ? -7.617 15.445 7.512 1 95.88 87 HIS B O 1
ATOM 1577 N N . LEU B 1 88 ? -9.539 15.656 8.711 1 95.75 88 LEU B N 1
ATOM 1578 C CA . LEU B 1 88 ? -9.992 16.844 7.988 1 95.75 88 LEU B CA 1
ATOM 1579 C C . LEU B 1 88 ? -9.031 18 8.203 1 95.75 88 LEU B C 1
ATOM 1581 O O . LEU B 1 88 ? -8.766 18.766 7.277 1 95.75 88 LEU B O 1
ATOM 1585 N N . THR B 1 89 ? -8.578 18.125 9.383 1 94.69 89 THR B N 1
ATOM 1586 C CA . THR B 1 89 ? -7.594 19.156 9.688 1 94.69 89 THR B CA 1
ATOM 1587 C C . THR B 1 89 ? -6.312 18.938 8.891 1 94.69 89 THR B C 1
ATOM 1589 O O . THR B 1 89 ? -5.742 19.891 8.344 1 94.69 89 THR B O 1
ATOM 1592 N N . PHE B 1 90 ? -5.844 17.75 8.773 1 96.31 90 PHE B N 1
ATOM 1593 C CA . PHE B 1 90 ? -4.66 17.406 7.984 1 96.31 90 PHE B CA 1
ATOM 1594 C C . PHE B 1 90 ? -4.844 17.828 6.531 1 96.31 90 PHE B C 1
ATOM 1596 O O . PHE B 1 90 ? -3.957 18.453 5.941 1 96.31 90 PHE B O 1
ATOM 1603 N N . ILE B 1 91 ? -5.992 17.469 5.938 1 95.5 91 ILE B N 1
ATOM 1604 C CA . ILE B 1 91 ? -6.262 17.812 4.547 1 95.5 91 ILE B CA 1
ATOM 1605 C C . ILE B 1 91 ? -6.219 19.328 4.375 1 95.5 91 ILE B C 1
ATOM 1607 O O . ILE B 1 91 ? -5.566 19.844 3.463 1 95.5 91 ILE B O 1
ATOM 1611 N N . GLU B 1 92 ? -6.832 20.031 5.277 1 94.06 92 GLU B N 1
ATOM 1612 C CA . GLU B 1 92 ? -6.891 21.484 5.215 1 94.06 92 GLU B CA 1
ATOM 1613 C C . GLU B 1 92 ? -5.492 22.109 5.297 1 94.06 92 GLU B C 1
ATOM 1615 O O . GLU B 1 92 ? -5.168 23.016 4.539 1 94.06 92 GLU B O 1
ATOM 1620 N N . GLU B 1 93 ? -4.676 21.578 6.121 1 93.62 93 GLU B N 1
ATOM 1621 C CA . GLU B 1 93 ? -3.35 22.125 6.375 1 93.62 93 GLU B CA 1
ATOM 1622 C C . GLU B 1 93 ? -2.375 21.766 5.258 1 93.62 93 GLU B C 1
ATOM 1624 O O . GLU B 1 93 ? -1.474 22.547 4.938 1 93.62 93 GLU B O 1
ATOM 1629 N N . SER B 1 94 ? -2.586 20.609 4.684 1 95.94 94 SER B N 1
ATOM 1630 C CA . SER B 1 94 ? -1.47 20.062 3.922 1 95.94 94 SER B CA 1
ATOM 1631 C C . SER B 1 94 ? -1.808 19.969 2.438 1 95.94 94 SER B C 1
ATOM 1633 O O . SER B 1 94 ? -0.917 19.797 1.604 1 95.94 94 SER B O 1
ATOM 1635 N N . ALA B 1 95 ? -3.072 20.156 2.062 1 95.44 95 ALA B N 1
ATOM 1636 C CA . ALA B 1 95 ? -3.48 19.969 0.675 1 95.44 95 ALA B CA 1
ATOM 1637 C C . ALA B 1 95 ? -2.754 20.938 -0.252 1 95.44 95 ALA B C 1
ATOM 1639 O O . ALA B 1 95 ? -2.547 20.641 -1.432 1 95.44 95 ALA B O 1
ATOM 1640 N N . ARG B 1 96 ? -2.357 22.047 0.237 1 95.69 96 ARG B N 1
ATOM 1641 C CA . ARG B 1 96 ? -1.653 23.031 -0.562 1 95.69 96 ARG B CA 1
ATOM 1642 C C . ARG B 1 96 ? -0.266 22.547 -0.956 1 95.69 96 ARG B C 1
ATOM 1644 O O . ARG B 1 96 ? 0.371 23.109 -1.848 1 95.69 96 ARG B O 1
ATOM 1651 N N . LEU B 1 97 ? 0.247 21.562 -0.238 1 96.94 97 LEU B N 1
ATOM 1652 C CA . LEU B 1 97 ? 1.617 21.109 -0.44 1 96.94 97 LEU B CA 1
ATOM 1653 C C . LEU B 1 97 ? 1.688 20.094 -1.572 1 96.94 97 LEU B C 1
ATOM 1655 O O . LEU B 1 97 ? 2.768 19.828 -2.107 1 96.94 97 LEU B O 1
ATOM 1659 N N . TRP B 1 98 ? 0.547 19.422 -1.924 1 96 98 TRP B N 1
ATOM 1660 C CA . TRP B 1 98 ? 0.662 18.359 -2.908 1 96 98 TRP B CA 1
ATOM 1661 C C . TRP B 1 98 ? -0.033 18.734 -4.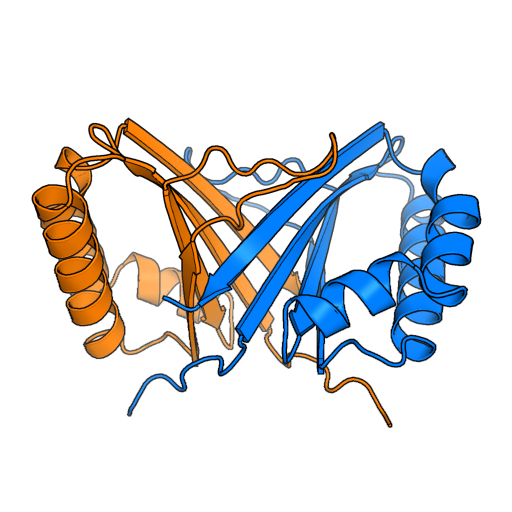211 1 96 98 TRP B C 1
ATOM 1663 O O . TRP B 1 98 ? -0.914 19.594 -4.223 1 96 98 TRP B O 1
ATOM 1673 N N . ASP B 1 99 ? 0.473 18.125 -5.262 1 96.12 99 ASP B N 1
ATOM 1674 C CA . ASP B 1 99 ? -0.068 18.281 -6.609 1 96.12 99 ASP B CA 1
ATOM 1675 C C . ASP B 1 99 ? -1.014 17.141 -6.961 1 96.12 99 ASP B C 1
ATOM 1677 O O . ASP B 1 99 ? -1.973 17.328 -7.711 1 96.12 99 ASP B O 1
ATOM 1681 N N . LYS B 1 100 ? -0.782 16 -6.434 1 95.56 100 LYS B N 1
ATOM 1682 C CA . LYS B 1 100 ? -1.502 14.773 -6.773 1 95.56 100 LYS B CA 1
ATOM 1683 C C . LYS B 1 100 ? -1.516 13.805 -5.598 1 95.56 100 LYS B C 1
ATOM 1685 O O . LYS B 1 100 ? -0.529 13.688 -4.867 1 95.56 100 LYS B O 1
ATOM 1690 N N . VAL B 1 101 ? -2.668 13.211 -5.43 1 96.19 101 VAL B N 1
ATOM 1691 C CA . VAL B 1 101 ? -2.832 12.133 -4.457 1 96.19 101 VAL B CA 1
ATOM 1692 C C . VAL B 1 101 ? -3.537 10.945 -5.109 1 96.19 101 VAL B C 1
ATOM 1694 O O . VAL B 1 101 ? -4.5 11.125 -5.859 1 96.19 101 VAL B O 1
ATOM 1697 N N . ILE B 1 102 ? -3.055 9.766 -4.895 1 95.69 102 ILE B N 1
ATOM 1698 C CA . ILE B 1 102 ? -3.76 8.547 -5.277 1 95.69 102 ILE B CA 1
ATOM 1699 C C . ILE B 1 102 ? -3.967 7.66 -4.051 1 95.69 102 ILE B C 1
ATOM 1701 O O . ILE B 1 102 ? -3.062 7.508 -3.229 1 95.69 102 ILE B O 1
ATOM 1705 N N . VAL B 1 103 ? -5.215 7.133 -3.955 1 96.31 103 VAL B N 1
ATOM 1706 C CA . VAL B 1 103 ? -5.555 6.246 -2.848 1 96.31 103 VAL B CA 1
ATOM 1707 C C . VAL B 1 103 ? -5.902 4.859 -3.383 1 96.31 103 VAL B C 1
ATOM 1709 O O . VAL B 1 103 ? -6.641 4.734 -4.363 1 96.31 103 VAL B O 1
ATOM 1712 N N . TYR B 1 104 ? -5.309 3.836 -2.816 1 96.31 104 TYR B N 1
ATOM 1713 C CA . TYR B 1 104 ? -5.695 2.443 -3.021 1 96.31 104 TYR B CA 1
ATOM 1714 C C . TYR B 1 104 ? -6.223 1.828 -1.732 1 96.31 104 TYR B C 1
ATOM 1716 O O . TYR B 1 104 ? -5.477 1.653 -0.767 1 96.31 104 TYR B O 1
ATOM 1724 N N . ASP B 1 105 ? -7.477 1.5 -1.75 1 96 105 ASP B N 1
ATOM 1725 C CA . ASP B 1 105 ? -8.086 0.784 -0.636 1 96 105 ASP B CA 1
ATOM 1726 C C . ASP B 1 105 ? -8.258 -0.698 -0.962 1 96 105 ASP B C 1
ATOM 1728 O O . ASP B 1 105 ? -8.555 -1.058 -2.104 1 96 105 ASP B O 1
ATOM 1732 N N . SER B 1 106 ? -8.047 -1.472 0.048 1 95.56 106 SER B N 1
ATOM 1733 C CA . SER B 1 106 ? -8.211 -2.906 -0.153 1 95.56 106 SER B CA 1
ATOM 1734 C C . SER B 1 106 ? -8.805 -3.572 1.085 1 95.56 106 SER B C 1
ATOM 1736 O O . SER B 1 106 ? -8.453 -3.217 2.213 1 95.56 106 SER B O 1
ATOM 1738 N N . THR B 1 107 ? -9.695 -4.488 0.845 1 94.44 107 THR B N 1
ATOM 1739 C CA . THR B 1 107 ? -10.211 -5.375 1.883 1 94.44 107 THR B CA 1
ATOM 1740 C C . THR B 1 107 ? -9.664 -6.785 1.709 1 94.44 107 THR B C 1
ATOM 1742 O O . THR B 1 107 ? -9.484 -7.258 0.583 1 94.44 107 THR B O 1
ATOM 1745 N N . THR B 1 108 ? -9.398 -7.473 2.898 1 92.44 108 THR B N 1
ATOM 1746 C CA . THR B 1 108 ? -8.734 -8.766 2.906 1 92.44 108 THR B CA 1
ATOM 1747 C C . THR B 1 108 ? -9.547 -9.797 2.129 1 92.44 108 THR B C 1
ATOM 1749 O O . THR B 1 108 ? -10.773 -9.844 2.238 1 92.44 108 THR B O 1
ATOM 1752 N N . VAL B 1 109 ? -8.75 -10.656 1.367 1 89.31 109 VAL B N 1
ATOM 1753 C CA . VAL B 1 109 ? -9.344 -11.766 0.626 1 89.31 109 VAL B CA 1
ATOM 1754 C C . VAL B 1 109 ? -9.547 -12.961 1.559 1 89.31 109 VAL B C 1
ATOM 1756 O O . VAL B 1 109 ? -8.648 -13.328 2.312 1 89.31 109 VAL B O 1
#

InterPro domains:
  IPR011008 Dimeric alpha-beta barrel [SSF54909] (8-106)
  IPR013097 Stress responsive alpha+beta-barrel [PF07876] (11-106)
  IPR013097 Stress responsive alpha+beta-barrel [PS51502] (10-106)
  IPR013097 Stress responsive alpha+beta-barrel [SM00886] (10-108)

Sequence (218 aa):
MSVNNFESAFVHNVYFWLKNPDSEDDKKAFVTSLRKFLNASKYASTNFIGTPPAATRDVVDGSFTFSLLVSFTSAENQQKYQDEEAHLTFIEESARLWDKVIVYDSTTVMSVNNFESAFVHNVYFWLKNPDSEDDKKAFVTSLRKFLNASKYASTNFIGTPPAATRDVVDGSFTFSLLVSFTSAENQQKYQDEEAHLTFIEESARLWDKVIVYDSTTV

pLDDT: mean 90.77, std 11.56, range [35.16, 97.88]

Radius of gyration: 17.01 Å; Cα contacts (8 Å, |Δi|>4): 446; chains: 2; bounding box: 36×44×41 Å

Secondary structure (DSSP, 8-state):
---EE---SEEEEEEEEESSTT-HHHHHHHHHHHHHHHHH-SS-SEEEEEE--SS--TTB----SEEEEEEES-HHHHHHHHHSHHHHHHHHHHGGGEEEEEEEEEEE-/---EE---SEEEEEEEEESSTT-HHHHHHHHHHHHHHHHH-SS-SEEEEEE--SS--TTB----SEEEEEEES-HHHHHHHHHSHHHHHHHHHHGGGEEEEEEEEEEE-

Foldseek 3Di:
DPPPPPDFFKKKKKFFAFPCLPDPVLVVQLVVLVVQLVVPFDFWPDKDKDAADDDDPPVDDRNTNMMMMTGGNDPVSVVCRCVDPSNVVSCVRNVNGTDDMDMDMDGDD/DPPPPPPFFKKKKKFFAFPCLPDPVLVVQLVVLVVQLVVPFDFWPDKDKDAADDDDPPVDDRNTNMMMMTGGNDPVSVVCRCVDPSNVVSCVRNVNGTDDMDMDMDGDD

Organism: Cellulophaga lytica (strain ATCC 23178 / DSM 7489 / JCM 8516 / NBRC 14961 / NCIMB 1423 / VKM B-1433 / Cy l20) (NCBI:txid867900)

Solvent-accessible surface area (backbone atoms only — not comparable to full-atom values): 11358 Å² total; per-residue (Å²): 127,78,53,44,63,54,87,46,43,19,41,42,37,36,38,32,28,42,69,52,73,83,38,64,66,57,50,47,52,46,52,51,44,49,50,54,24,56,74,62,46,87,41,53,51,28,37,40,51,21,28,42,62,86,85,74,60,91,50,42,58,54,82,48,49,38,34,39,39,35,28,14,82,30,67,67,39,47,52,50,40,66,67,31,66,44,48,50,50,35,49,70,72,41,50,83,49,42,72,45,64,46,28,41,51,26,31,55,113,127,78,53,43,64,54,87,45,43,20,41,41,37,36,38,32,27,44,68,53,72,84,37,65,66,57,51,49,52,46,53,53,44,50,49,56,23,55,74,62,46,88,44,54,50,27,36,38,52,21,30,43,63,88,83,71,61,92,50,39,57,55,81,46,51,38,35,39,40,35,28,14,82,31,68,65,38,47,52,50,41,65,68,32,68,43,48,49,50,37,49,70,71,41,52,82,51,42,73,45,64,45,29,41,50,26,30,55,111

Nearest PDB structures (foldseek):
  3bn7-assembly1_A-2  TM=9.530E-01  e=5.821E-12  Caulobacter vibrioides CB15
  8ozo-assembly1_A  TM=8.618E-01  e=1.081E-06  Populus tremula
  8oz4-assembly1_A  TM=8.551E-01  e=3.300E-06  Populus tremula
  5xzq-assembly2_D  TM=8.226E-01  e=3.793E-06  Passiflora edulis
  1r6y-assembly1_A  TM=7.877E-01  e=8.168E-06  Escherichia coli